Protein AF-A0A937CCB9-F1 (afdb_monomer_lite)

Sequence (186 aa):
MKKAENDDLINFETLNPKMLPLNELNISADPIYTPYRGYRLLEYLSKNEDLKEELVKYFESTYSVTYDYFVYETLGMYLANKSENSLFDFYYIVKNRSTGLFEKLSQVYKSTDIPKLLSIKKYPFYKSKDNTYILTDNTLLLEKTYTQFINDFWFDWIKKLTSPDGKYKIDIKKYKSIIGYFLNHM

Secondary structure (DSSP, 8-state):
-----------HHHHHHHHHHHHHT-----TTHHHHHHHHHHHHHHH-TTTHHHHHHHHHHHHSS-HHHHHHHHHHHHH----SSGGGTTEEE--STTHHHHHHTT-----S-HHHHTT----SEEEEETTEEEE--HHHHHHTTTHHHHHHIIIIIGGG-B-TTSSBSS-HHHHHHHHHHHHH--

Structure (mmCIF, N/CA/C/O backbone):
data_AF-A0A937CCB9-F1
#
_entry.id   AF-A0A937CCB9-F1
#
loop_
_atom_site.group_PDB
_atom_site.id
_atom_site.type_symbol
_atom_site.label_atom_id
_atom_site.label_alt_id
_atom_site.label_comp_id
_atom_site.label_asym_id
_atom_site.label_entity_id
_atom_site.label_seq_id
_atom_site.pdbx_PDB_ins_code
_atom_site.Cartn_x
_atom_site.Cartn_y
_atom_site.Cartn_z
_atom_site.occupancy
_atom_site.B_iso_or_equiv
_atom_site.auth_seq_id
_atom_site.auth_comp_id
_atom_site.auth_asym_id
_atom_site.auth_atom_id
_atom_site.pdbx_PDB_model_num
ATOM 1 N N . MET A 1 1 ? 32.855 41.990 11.559 1.00 36.91 1 MET A N 1
ATOM 2 C CA . MET A 1 1 ? 32.932 41.054 10.416 1.00 36.91 1 MET A CA 1
ATOM 3 C C . MET A 1 1 ? 32.449 39.694 10.899 1.00 36.91 1 MET A C 1
ATOM 5 O O . MET A 1 1 ? 33.090 39.118 11.766 1.00 36.91 1 MET A O 1
ATOM 9 N N . LYS A 1 2 ? 31.264 39.253 10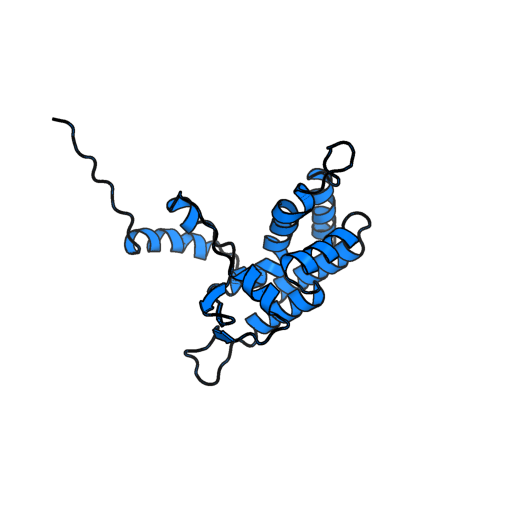.457 1.00 33.66 2 LYS A N 1
ATOM 10 C CA . LYS A 1 2 ? 30.688 37.945 10.813 1.00 33.66 2 LYS A CA 1
ATOM 11 C C . LYS A 1 2 ? 31.256 36.877 9.871 1.00 33.66 2 LYS A C 1
ATOM 13 O O . LYS A 1 2 ? 31.306 37.112 8.667 1.00 33.66 2 LYS A O 1
ATOM 18 N N . LYS A 1 3 ? 31.695 35.750 10.441 1.00 34.81 3 LYS A N 1
ATOM 19 C CA . LYS A 1 3 ? 32.070 34.520 9.728 1.00 34.81 3 LYS A CA 1
ATOM 20 C C . LYS A 1 3 ? 30.895 34.068 8.858 1.00 34.81 3 LYS A C 1
ATOM 22 O O . LYS A 1 3 ? 29.793 33.920 9.377 1.00 34.81 3 LYS A O 1
ATOM 27 N N . ALA A 1 4 ? 31.146 33.859 7.570 1.00 35.47 4 ALA A N 1
ATOM 28 C CA . ALA A 1 4 ? 30.281 33.053 6.725 1.00 35.47 4 ALA A CA 1
ATOM 29 C C . ALA A 1 4 ? 30.542 31.585 7.086 1.00 35.47 4 ALA A C 1
ATOM 31 O O . ALA A 1 4 ? 31.670 31.109 6.953 1.00 35.47 4 ALA A O 1
ATOM 32 N N . GLU A 1 5 ? 29.535 30.906 7.629 1.00 41.38 5 GLU A N 1
ATOM 33 C CA . GLU A 1 5 ? 29.521 29.448 7.691 1.00 41.38 5 GLU A CA 1
ATOM 34 C C . GLU A 1 5 ? 29.318 28.944 6.259 1.00 41.38 5 GLU A C 1
ATOM 36 O O . GLU A 1 5 ? 28.388 29.367 5.573 1.00 41.38 5 GLU A O 1
ATOM 41 N N . ASN A 1 6 ? 30.253 28.116 5.787 1.00 40.56 6 ASN A N 1
ATOM 42 C CA . ASN A 1 6 ? 30.086 27.341 4.565 1.00 40.56 6 ASN A CA 1
ATOM 43 C C . ASN A 1 6 ? 28.877 26.425 4.778 1.00 40.56 6 ASN A C 1
ATOM 45 O O . ASN A 1 6 ? 28.982 25.430 5.492 1.00 40.56 6 ASN A O 1
ATOM 49 N N . ASP A 1 7 ? 27.746 26.773 4.170 1.00 42.91 7 ASP A N 1
ATOM 50 C CA . ASP A 1 7 ? 26.695 25.811 3.866 1.00 42.91 7 ASP A CA 1
ATOM 51 C C . ASP A 1 7 ? 27.320 24.769 2.934 1.00 42.91 7 ASP A C 1
ATOM 53 O O . ASP A 1 7 ? 27.510 25.013 1.738 1.00 42.91 7 ASP A O 1
ATOM 57 N N . ASP A 1 8 ? 27.707 23.624 3.497 1.00 47.69 8 ASP A N 1
ATOM 58 C CA . ASP A 1 8 ? 28.082 22.448 2.725 1.00 47.69 8 ASP A CA 1
ATOM 59 C C . ASP A 1 8 ? 26.890 22.086 1.830 1.00 47.69 8 ASP A C 1
ATOM 61 O O . ASP A 1 8 ? 25.894 21.503 2.268 1.00 47.69 8 ASP A O 1
ATOM 65 N N . LEU A 1 9 ? 26.976 22.485 0.560 1.00 48.81 9 LEU A N 1
ATOM 66 C CA . LEU A 1 9 ? 26.036 22.125 -0.492 1.00 48.81 9 LEU A CA 1
ATOM 67 C C . LEU A 1 9 ? 25.976 20.599 -0.573 1.00 48.81 9 LEU A C 1
ATOM 69 O O . LEU A 1 9 ? 26.858 19.959 -1.146 1.00 48.81 9 LEU A O 1
ATOM 73 N N . ILE A 1 10 ? 24.926 20.027 0.017 1.00 47.12 10 ILE A N 1
ATOM 74 C CA . ILE A 1 10 ? 24.622 18.598 -0.024 1.00 47.12 10 ILE A CA 1
ATOM 75 C C . ILE A 1 10 ? 24.465 18.197 -1.496 1.00 47.12 10 ILE A C 1
ATOM 77 O O . ILE A 1 10 ? 23.432 18.432 -2.123 1.00 47.12 10 ILE A O 1
ATOM 81 N N . ASN A 1 11 ? 25.520 17.622 -2.061 1.00 51.00 11 ASN A N 1
ATOM 82 C CA . ASN A 1 11 ? 25.572 17.115 -3.425 1.00 51.00 11 ASN A CA 1
ATOM 83 C C . ASN A 1 11 ? 25.265 15.604 -3.451 1.00 51.00 11 ASN A C 1
ATOM 85 O O . ASN A 1 11 ? 25.315 14.918 -2.431 1.00 51.00 11 ASN A O 1
ATOM 89 N N . PHE A 1 12 ? 24.936 15.058 -4.624 1.00 48.44 12 PHE A N 1
ATOM 90 C CA . PHE A 1 12 ? 24.609 13.630 -4.772 1.00 48.44 12 PHE A CA 1
ATOM 91 C C . PHE A 1 12 ? 25.709 12.698 -4.229 1.00 48.44 12 PHE A C 1
ATOM 93 O O . PHE A 1 12 ? 25.408 11.641 -3.672 1.00 48.44 12 PHE A O 1
ATOM 100 N N . GLU A 1 13 ? 26.975 13.110 -4.325 1.00 47.19 13 GLU A N 1
ATOM 101 C CA . GLU A 1 13 ? 28.114 12.333 -3.833 1.00 47.19 13 GLU A CA 1
ATOM 102 C C . GLU A 1 13 ? 28.213 12.287 -2.301 1.00 47.19 13 GLU A C 1
ATOM 104 O O . GLU A 1 13 ? 28.614 11.263 -1.754 1.00 47.19 13 GLU A O 1
ATOM 109 N N . THR A 1 14 ? 27.773 13.326 -1.583 1.00 53.25 14 THR A N 1
ATOM 110 C CA . THR A 1 14 ? 27.723 13.325 -0.103 1.00 53.25 14 THR A CA 1
ATOM 111 C C . THR A 1 14 ? 26.519 12.564 0.461 1.00 53.25 14 THR A C 1
ATOM 113 O O . THR A 1 14 ? 26.506 12.204 1.641 1.00 53.25 14 THR A O 1
ATOM 116 N N . LEU A 1 15 ? 25.517 12.270 -0.375 1.00 47.06 15 LEU A N 1
ATOM 117 C CA . LEU A 1 15 ? 24.314 11.518 -0.005 1.00 47.06 15 LEU A CA 1
ATOM 118 C C . LEU A 1 15 ? 24.453 10.008 -0.195 1.00 47.06 15 LEU A C 1
ATOM 120 O O . LEU A 1 15 ? 23.921 9.242 0.610 1.00 47.06 15 LEU A O 1
ATOM 124 N N . ASN A 1 16 ? 25.202 9.579 -1.211 1.00 54.00 16 ASN A N 1
ATOM 125 C CA . ASN A 1 16 ? 25.382 8.168 -1.555 1.00 54.00 16 ASN A CA 1
ATOM 126 C C . ASN A 1 16 ? 25.867 7.295 -0.366 1.00 54.00 16 ASN A C 1
ATOM 128 O O . ASN A 1 16 ? 25.266 6.250 -0.108 1.00 54.00 16 ASN A O 1
ATOM 132 N N . PRO A 1 17 ? 26.844 7.732 0.461 1.00 49.59 17 PRO A N 1
ATOM 133 C CA . PRO A 1 17 ? 27.324 6.941 1.596 1.00 49.59 17 PRO A CA 1
ATOM 134 C C . PRO A 1 17 ? 26.292 6.780 2.718 1.00 49.59 17 PRO A C 1
ATOM 136 O O . PRO A 1 17 ? 26.340 5.807 3.461 1.00 49.59 17 PRO A O 1
ATOM 139 N N . LYS A 1 18 ? 25.343 7.720 2.847 1.00 48.38 18 LYS A N 1
ATOM 140 C CA . LYS A 1 18 ? 24.263 7.661 3.848 1.00 48.38 18 LYS A CA 1
ATOM 141 C C . LYS A 1 18 ? 23.103 6.765 3.406 1.00 48.38 18 LYS A C 1
ATOM 143 O O . LYS A 1 18 ? 22.340 6.311 4.253 1.00 48.38 18 LYS A O 1
ATOM 148 N N . MET A 1 19 ? 22.977 6.495 2.104 1.00 45.69 19 MET A N 1
ATOM 149 C CA . MET A 1 19 ? 21.980 5.568 1.558 1.00 45.69 19 MET A CA 1
ATOM 150 C C . MET A 1 19 ? 22.411 4.099 1.660 1.00 45.69 19 MET A C 1
ATOM 152 O O . MET A 1 19 ? 21.550 3.230 1.765 1.00 45.69 19 MET A O 1
ATOM 156 N N . LEU A 1 20 ? 23.720 3.819 1.683 1.00 45.94 20 LEU A N 1
ATOM 157 C CA . LEU A 1 20 ? 24.270 2.465 1.845 1.00 45.94 20 LEU A CA 1
ATOM 158 C C . LEU A 1 20 ? 23.732 1.734 3.094 1.00 45.94 20 LEU A C 1
ATOM 160 O O . LEU A 1 20 ? 23.123 0.680 2.924 1.00 45.94 20 LEU A O 1
ATOM 164 N N . PRO A 1 21 ? 23.824 2.286 4.321 1.00 41.62 21 PRO A N 1
ATOM 165 C CA . PRO A 1 21 ? 23.311 1.600 5.509 1.00 41.62 21 PRO A CA 1
ATOM 166 C C . PRO A 1 21 ? 21.776 1.489 5.542 1.00 41.62 21 PRO A C 1
ATOM 168 O O . PRO A 1 21 ? 21.240 0.565 6.148 1.00 41.62 21 PRO A O 1
ATOM 171 N N . LEU A 1 22 ? 21.047 2.395 4.873 1.00 44.97 22 LEU A N 1
ATOM 172 C CA . LEU A 1 22 ? 19.584 2.309 4.742 1.00 44.97 22 LEU A CA 1
ATOM 173 C C . LEU A 1 22 ? 19.157 1.171 3.803 1.00 44.97 22 LEU A C 1
ATOM 175 O O . LEU A 1 22 ? 18.132 0.539 4.042 1.00 44.97 22 LEU A O 1
ATOM 179 N N . ASN A 1 23 ? 19.960 0.884 2.775 1.00 44.62 23 ASN A N 1
ATOM 180 C CA . ASN A 1 23 ? 19.765 -0.271 1.902 1.00 44.62 23 ASN A CA 1
ATOM 181 C C . ASN A 1 23 ? 20.223 -1.588 2.558 1.00 44.62 23 ASN A C 1
ATOM 183 O O . ASN A 1 23 ? 19.638 -2.626 2.269 1.00 44.62 23 ASN A O 1
ATOM 187 N N . GLU A 1 24 ? 21.217 -1.565 3.455 1.00 39.16 24 GLU A N 1
ATOM 188 C CA . GLU A 1 24 ? 21.687 -2.754 4.194 1.00 39.16 24 GLU A CA 1
ATOM 189 C C . GLU A 1 24 ? 20.731 -3.205 5.313 1.00 39.16 24 GLU A C 1
ATOM 191 O O . GLU A 1 24 ? 20.641 -4.395 5.602 1.00 39.16 24 GLU A O 1
ATOM 196 N N . LEU A 1 25 ? 19.973 -2.282 5.919 1.00 43.00 25 LEU A N 1
ATOM 197 C CA . LEU A 1 25 ? 18.906 -2.598 6.886 1.00 43.00 25 LEU A CA 1
ATOM 198 C C . LEU A 1 25 ? 17.612 -3.099 6.232 1.00 43.00 25 LEU A C 1
ATOM 200 O O . LEU A 1 25 ? 16.652 -3.436 6.932 1.00 43.00 25 LEU A O 1
ATOM 204 N N . ASN A 1 26 ? 17.573 -3.143 4.901 1.00 49.69 26 ASN A N 1
ATOM 205 C CA . ASN A 1 26 ? 16.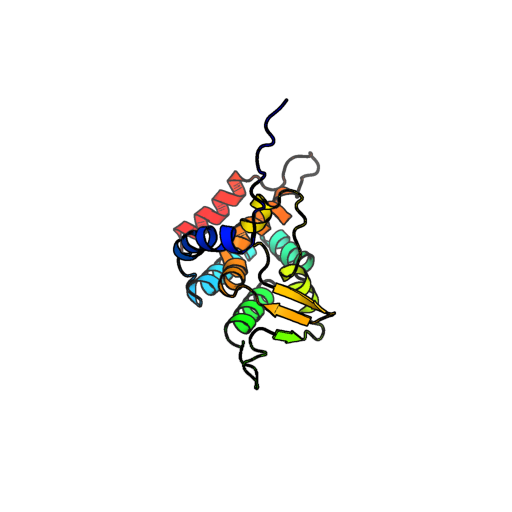428 -3.622 4.156 1.00 49.69 26 ASN A CA 1
ATOM 206 C C . ASN A 1 26 ? 16.400 -5.153 4.266 1.00 49.69 26 ASN A C 1
ATOM 208 O O . ASN A 1 26 ? 17.018 -5.856 3.467 1.00 49.69 26 ASN A O 1
ATOM 212 N N . ILE A 1 27 ? 15.735 -5.671 5.310 1.00 53.97 27 ILE A N 1
ATOM 213 C CA . ILE A 1 27 ? 15.405 -7.097 5.426 1.00 53.97 27 ILE A CA 1
ATOM 214 C C . ILE A 1 27 ? 14.743 -7.453 4.104 1.00 53.97 27 ILE A C 1
ATOM 216 O O . ILE A 1 27 ? 13.656 -6.952 3.821 1.00 53.97 27 ILE A O 1
ATOM 220 N N . SER A 1 28 ? 15.428 -8.237 3.272 1.00 55.53 28 SER A N 1
ATOM 221 C CA . SER A 1 28 ? 14.980 -8.526 1.916 1.00 55.53 28 SER A CA 1
ATOM 222 C C . SER A 1 28 ? 13.538 -9.007 1.980 1.00 55.53 28 SER A C 1
ATOM 224 O O . SER A 1 28 ? 13.277 -10.076 2.539 1.00 55.53 28 SER A O 1
ATOM 226 N N . ALA A 1 29 ? 12.609 -8.198 1.467 1.00 63.56 29 ALA A N 1
ATOM 227 C CA . ALA A 1 29 ? 11.223 -8.602 1.349 1.00 63.56 29 ALA A CA 1
ATOM 228 C C . ALA A 1 29 ? 11.220 -9.880 0.517 1.00 63.56 29 ALA A C 1
ATOM 230 O O . ALA A 1 29 ? 11.630 -9.863 -0.645 1.00 63.56 29 ALA A O 1
ATOM 231 N N . ASP A 1 30 ? 10.824 -10.995 1.129 1.00 79.44 30 ASP A N 1
ATOM 232 C CA . ASP A 1 30 ? 10.731 -12.250 0.402 1.00 79.44 30 ASP A CA 1
ATOM 233 C C . ASP A 1 30 ? 9.716 -12.032 -0.731 1.00 79.44 30 ASP A C 1
ATOM 235 O O . ASP A 1 30 ? 8.560 -11.671 -0.448 1.00 79.44 30 ASP A O 1
ATOM 239 N N . PRO A 1 31 ? 10.142 -12.180 -1.997 1.00 80.12 31 PRO A N 1
ATOM 240 C CA . PRO A 1 31 ? 9.357 -11.747 -3.142 1.00 80.12 31 PRO A CA 1
ATOM 241 C C . PRO A 1 31 ? 8.110 -12.589 -3.384 1.00 80.12 31 PRO A C 1
ATOM 243 O O . PRO A 1 31 ? 7.228 -12.175 -4.133 1.00 80.12 31 PRO A O 1
ATOM 246 N N . ILE A 1 32 ? 8.011 -13.747 -2.733 1.00 83.62 32 ILE A N 1
ATOM 247 C CA . ILE A 1 32 ? 6.855 -14.635 -2.806 1.00 83.62 32 ILE A CA 1
ATOM 248 C C . ILE A 1 32 ? 6.032 -14.501 -1.526 1.00 83.62 32 ILE A C 1
ATOM 250 O O . ILE A 1 32 ? 4.817 -14.298 -1.575 1.00 83.62 32 ILE A O 1
ATOM 254 N N . TYR A 1 33 ? 6.687 -14.577 -0.369 1.00 87.06 33 TYR A N 1
ATOM 255 C CA . TYR A 1 33 ? 6.012 -14.578 0.920 1.00 87.06 33 TYR A CA 1
ATOM 256 C C . TYR A 1 33 ? 5.402 -13.216 1.264 1.00 87.06 33 TYR A C 1
ATOM 258 O O . TYR A 1 33 ? 4.305 -13.176 1.816 1.00 87.06 33 TYR A O 1
ATOM 266 N N . THR A 1 34 ? 6.038 -12.095 0.905 1.00 89.31 34 THR A N 1
ATOM 267 C CA . THR A 1 34 ? 5.500 -10.753 1.209 1.00 89.31 34 THR A CA 1
ATOM 268 C C . THR A 1 34 ? 4.180 -10.486 0.472 1.00 89.31 34 THR A C 1
ATOM 270 O O . THR A 1 34 ? 3.198 -10.129 1.134 1.00 89.31 34 THR A O 1
ATOM 273 N N . PRO A 1 35 ? 4.074 -10.727 -0.851 1.00 90.81 35 PRO A N 1
ATOM 274 C CA . PRO A 1 35 ? 2.800 -10.612 -1.560 1.00 90.81 35 PRO A CA 1
ATOM 275 C C . PRO A 1 35 ? 1.768 -11.641 -1.129 1.00 90.81 35 PRO A C 1
ATOM 277 O O . PRO A 1 35 ? 0.603 -11.283 -0.970 1.00 90.81 35 PRO A O 1
ATOM 280 N N . TYR A 1 36 ? 2.176 -12.888 -0.873 1.00 92.38 36 TYR A N 1
ATOM 281 C CA . TYR A 1 36 ? 1.272 -13.911 -0.349 1.00 92.38 36 TYR A CA 1
ATOM 282 C C . TYR A 1 36 ? 0.670 -13.489 0.997 1.00 92.38 36 TYR A C 1
ATOM 284 O O . TYR A 1 36 ? -0.549 -13.478 1.162 1.00 92.38 36 TYR A O 1
ATOM 292 N N . ARG A 1 37 ? 1.505 -13.062 1.948 1.00 92.12 37 ARG A N 1
ATOM 293 C CA . ARG A 1 37 ? 1.062 -12.574 3.258 1.00 92.12 37 ARG A CA 1
ATOM 294 C C . ARG A 1 37 ? 0.165 -11.344 3.125 1.00 92.12 37 ARG A C 1
ATOM 296 O O . ARG A 1 37 ? -0.852 -11.258 3.811 1.00 92.12 37 ARG A O 1
ATOM 303 N N . GLY A 1 38 ? 0.508 -10.438 2.209 1.00 94.50 38 GLY A N 1
ATOM 304 C CA . GLY A 1 38 ? -0.323 -9.305 1.807 1.00 94.50 38 GLY A CA 1
ATOM 305 C C . GLY A 1 38 ? -1.708 -9.726 1.333 1.00 94.50 38 GLY A C 1
ATOM 306 O O . GLY A 1 38 ? -2.714 -9.256 1.854 1.00 94.50 38 GLY A O 1
ATOM 307 N N . TYR A 1 39 ? -1.773 -10.688 0.418 1.00 96.50 39 TYR A N 1
ATOM 308 C CA . TYR A 1 39 ? -3.027 -11.239 -0.079 1.00 96.50 39 TYR A CA 1
ATOM 309 C C . TYR A 1 39 ? -3.883 -11.843 1.040 1.00 96.50 39 TYR A C 1
ATOM 311 O O . TYR A 1 39 ? -5.066 -11.531 1.159 1.00 96.50 39 TYR A O 1
ATOM 319 N N . ARG A 1 40 ? -3.277 -12.656 1.914 1.00 96.56 40 ARG A N 1
ATOM 320 C CA . ARG A 1 40 ? -3.967 -13.243 3.074 1.00 96.56 40 ARG A CA 1
ATOM 321 C C . ARG A 1 40 ? -4.491 -12.172 4.033 1.00 96.56 40 ARG A C 1
ATOM 323 O O . ARG A 1 40 ? -5.574 -12.343 4.586 1.00 96.56 40 ARG A O 1
ATOM 330 N N . LEU A 1 41 ? -3.757 -11.070 4.217 1.00 96.75 41 LEU A N 1
ATOM 331 C CA . LEU A 1 41 ? -4.222 -9.932 5.014 1.00 96.75 41 LEU A CA 1
ATOM 332 C C . LEU A 1 41 ? -5.460 -9.306 4.380 1.00 96.75 41 LEU A C 1
ATOM 334 O O . LEU A 1 41 ? -6.454 -9.095 5.066 1.00 96.75 41 LEU A O 1
ATOM 338 N N . LEU A 1 42 ? -5.413 -9.033 3.080 1.00 97.56 42 LEU A N 1
ATOM 339 C CA . LEU A 1 42 ? -6.530 -8.448 2.342 1.00 97.56 42 LEU A CA 1
ATOM 340 C C . LEU A 1 42 ? -7.770 -9.350 2.397 1.00 97.56 42 LEU A C 1
ATOM 342 O O . LEU A 1 42 ? -8.868 -8.856 2.640 1.00 97.56 42 LEU A O 1
ATOM 346 N N . GLU A 1 43 ? -7.594 -10.668 2.281 1.00 97.19 43 GLU A N 1
ATOM 347 C CA . GLU A 1 43 ? -8.674 -11.650 2.430 1.00 97.19 43 GLU A CA 1
ATOM 348 C C . GLU A 1 43 ? -9.256 -11.681 3.855 1.00 97.19 43 GLU A C 1
ATOM 350 O O . GLU A 1 43 ? -10.460 -11.846 4.052 1.00 97.19 43 GLU A O 1
ATOM 355 N N . TYR A 1 44 ? -8.416 -11.525 4.878 1.00 97.38 44 TYR A N 1
ATOM 356 C CA . TYR A 1 44 ? -8.877 -11.412 6.261 1.00 97.38 44 TYR A CA 1
ATOM 357 C C . TYR A 1 44 ? -9.675 -10.117 6.478 1.00 97.38 44 TYR A C 1
ATOM 359 O O . TYR A 1 44 ? -10.760 -10.138 7.062 1.00 97.38 44 TYR A O 1
ATOM 367 N N . LEU A 1 45 ? -9.174 -8.992 5.963 1.00 97.19 45 LEU A N 1
ATOM 368 C CA . LEU A 1 45 ? -9.827 -7.689 6.072 1.00 97.19 45 LEU A CA 1
ATOM 369 C C . LEU A 1 45 ? -11.141 -7.623 5.285 1.00 97.19 45 LEU A C 1
ATOM 371 O O . LEU A 1 45 ? -12.084 -6.986 5.750 1.00 97.19 45 LEU A O 1
ATOM 375 N N . SER A 1 46 ? -11.248 -8.313 4.146 1.00 96.75 46 SER A N 1
ATOM 376 C CA . SER A 1 46 ? -12.486 -8.375 3.357 1.00 96.75 46 SER A CA 1
ATOM 377 C C . SER A 1 46 ? -13.613 -9.142 4.061 1.00 96.75 46 SER A C 1
ATOM 379 O O . SER A 1 46 ? -14.786 -8.946 3.745 1.00 96.75 46 SER A O 1
ATOM 381 N N . LYS A 1 47 ? -13.277 -9.965 5.061 1.00 96.56 47 LYS A N 1
ATOM 382 C CA . LYS A 1 47 ? -14.231 -10.680 5.924 1.00 96.56 47 LYS A CA 1
ATOM 383 C C . LYS A 1 47 ? -14.519 -9.943 7.236 1.00 96.56 47 LYS A C 1
ATOM 385 O O . LYS A 1 47 ? -15.436 -10.326 7.956 1.00 96.56 47 LYS A O 1
ATOM 390 N N . ASN A 1 48 ? -13.763 -8.893 7.561 1.00 96.00 48 ASN A N 1
ATOM 391 C CA . ASN A 1 48 ? -13.952 -8.120 8.784 1.00 96.00 48 ASN A CA 1
ATOM 392 C C . ASN A 1 48 ? -15.126 -7.137 8.641 1.00 96.00 48 ASN A C 1
ATOM 394 O O . ASN A 1 48 ? -15.168 -6.341 7.707 1.00 96.00 48 ASN A O 1
ATOM 398 N N . GLU A 1 49 ? -16.062 -7.154 9.590 1.00 93.62 49 GLU A N 1
ATOM 399 C CA . GLU A 1 49 ? -17.291 -6.350 9.519 1.00 93.62 49 GLU A CA 1
ATOM 400 C C . GLU A 1 49 ? -17.037 -4.841 9.445 1.00 93.62 49 GLU A C 1
ATOM 402 O O . GLU A 1 49 ? -17.746 -4.141 8.724 1.00 93.62 49 GLU A O 1
ATOM 407 N N . ASP A 1 50 ? -16.007 -4.349 10.136 1.00 92.69 50 ASP A N 1
ATOM 408 C CA . ASP A 1 50 ? -15.698 -2.920 10.203 1.00 92.69 50 ASP A CA 1
ATOM 409 C C . ASP A 1 50 ? -14.928 -2.414 8.978 1.00 92.69 50 ASP A C 1
ATOM 411 O O . ASP A 1 50 ? -15.041 -1.242 8.615 1.00 92.69 50 ASP A O 1
ATOM 415 N N . LEU A 1 51 ? -14.107 -3.275 8.366 1.00 95.44 51 LEU A N 1
ATOM 416 C CA . LEU A 1 51 ? -13.137 -2.876 7.343 1.00 95.44 51 LEU A CA 1
ATOM 417 C C . LEU A 1 51 ? -13.486 -3.339 5.930 1.00 95.44 51 LEU A C 1
ATOM 419 O O . LEU A 1 51 ? -12.967 -2.745 4.989 1.00 95.44 51 LEU A O 1
ATOM 423 N N . LYS A 1 52 ? -14.367 -4.331 5.748 1.00 96.00 52 LYS A N 1
ATOM 424 C CA . LYS A 1 52 ? -14.664 -4.912 4.425 1.00 96.00 52 LYS A CA 1
ATOM 425 C C . LYS A 1 52 ? -15.073 -3.873 3.378 1.00 96.00 52 LYS A C 1
ATOM 427 O O . LYS A 1 52 ? -14.540 -3.865 2.273 1.00 96.00 52 LYS A O 1
ATOM 432 N N . GLU A 1 53 ? -15.988 -2.968 3.725 1.00 95.88 53 GLU A N 1
ATOM 433 C CA . GLU A 1 53 ? -16.496 -1.958 2.789 1.00 95.88 53 GLU A CA 1
ATOM 434 C C . GLU A 1 53 ? -15.447 -0.888 2.509 1.00 95.88 53 GLU A C 1
ATOM 436 O O . GLU A 1 53 ? -15.311 -0.418 1.381 1.00 95.88 53 GLU A O 1
ATOM 441 N N . GLU A 1 54 ? -14.695 -0.507 3.540 1.00 96.25 54 GLU A N 1
ATOM 442 C CA . GLU A 1 54 ? -13.646 0.501 3.422 1.00 96.25 54 GLU A CA 1
ATOM 443 C C . GLU A 1 54 ? -12.464 -0.017 2.608 1.00 96.25 54 GLU A C 1
ATOM 445 O O . GLU A 1 54 ? -11.861 0.747 1.864 1.00 96.25 54 GLU A O 1
ATOM 450 N N . LEU A 1 55 ? -12.172 -1.317 2.686 1.00 97.31 55 LEU A N 1
ATOM 451 C CA . LEU A 1 55 ? -11.149 -1.966 1.878 1.00 97.31 55 LEU A CA 1
ATOM 452 C C . LEU A 1 55 ? -11.489 -1.884 0.388 1.00 97.31 55 LEU A C 1
ATOM 454 O O . LEU A 1 55 ? -10.658 -1.449 -0.407 1.00 97.31 55 LEU A O 1
ATOM 458 N N . VAL A 1 56 ? -12.716 -2.260 0.013 1.00 96.88 56 VAL A N 1
ATOM 459 C CA . VAL A 1 56 ? -13.183 -2.190 -1.381 1.00 96.88 56 VAL A CA 1
ATOM 460 C C . VAL A 1 56 ? -13.102 -0.752 -1.890 1.00 96.88 56 VAL A C 1
ATOM 462 O O . VAL A 1 56 ? -12.424 -0.488 -2.883 1.00 96.88 56 VAL A O 1
ATOM 465 N N . LYS A 1 57 ? -13.693 0.195 -1.147 1.00 97.06 57 LYS A N 1
ATOM 466 C CA . LYS A 1 57 ? -13.681 1.617 -1.516 1.00 97.06 57 LYS A CA 1
ATOM 467 C C . LYS A 1 57 ? -12.267 2.176 -1.624 1.00 97.06 57 LYS A C 1
ATOM 469 O O . LYS A 1 57 ? -12.005 2.974 -2.522 1.00 97.06 57 LYS A O 1
ATOM 474 N N . TYR A 1 58 ? -11.361 1.771 -0.735 1.00 97.19 58 TYR A N 1
ATOM 475 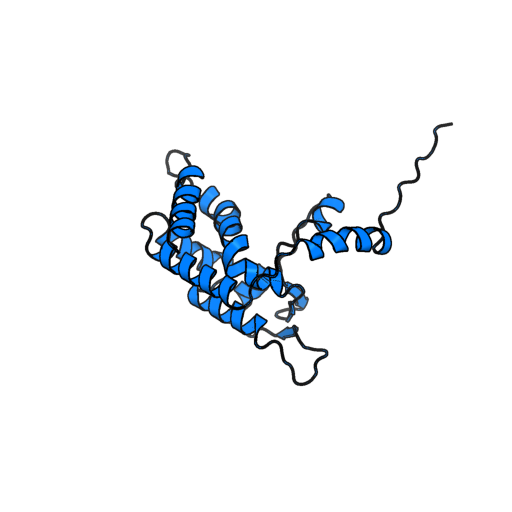C CA . TYR A 1 58 ? -9.971 2.203 -0.766 1.00 97.19 58 TYR A CA 1
ATOM 476 C C . TYR A 1 58 ? -9.289 1.787 -2.065 1.00 97.19 58 TYR A C 1
ATOM 478 O O . TYR A 1 58 ? -8.698 2.642 -2.721 1.00 97.19 58 TYR A O 1
ATOM 486 N N . PHE A 1 59 ? -9.387 0.518 -2.466 1.00 97.00 59 PHE A N 1
ATOM 487 C CA . PHE A 1 59 ? -8.732 0.039 -3.685 1.00 97.00 59 PHE A CA 1
ATOM 488 C C . PHE A 1 59 ? -9.345 0.644 -4.953 1.00 97.00 59 PHE A C 1
ATOM 490 O O . PHE A 1 59 ? -8.608 1.119 -5.822 1.00 97.00 59 PHE A O 1
ATOM 497 N N . GLU A 1 60 ? -10.673 0.746 -5.015 1.00 95.75 60 GLU A N 1
ATOM 498 C CA . GLU A 1 60 ? -11.373 1.374 -6.139 1.00 95.75 60 GLU A CA 1
ATOM 499 C C . GLU A 1 60 ? -11.043 2.869 -6.259 1.00 95.75 60 GLU A C 1
ATOM 501 O O . GLU A 1 60 ? -10.728 3.354 -7.345 1.00 95.75 60 GLU A O 1
ATOM 506 N N . SER A 1 61 ? -11.041 3.604 -5.145 1.00 95.38 61 SER A N 1
ATOM 507 C CA . SER A 1 61 ? -10.803 5.055 -5.157 1.00 95.38 61 SER A CA 1
ATOM 508 C C . SER A 1 61 ? -9.325 5.412 -5.311 1.00 95.38 61 SER A C 1
ATOM 510 O O . SER A 1 61 ? -8.991 6.429 -5.914 1.00 95.38 61 SER A O 1
ATOM 512 N N . THR A 1 62 ? -8.428 4.606 -4.739 1.00 94.19 62 THR A N 1
ATOM 513 C CA . THR A 1 62 ? -6.992 4.918 -4.670 1.00 94.19 62 THR A CA 1
ATOM 514 C C . THR A 1 62 ? -6.235 4.395 -5.880 1.00 94.19 62 THR A C 1
ATOM 516 O O . THR A 1 62 ? -5.348 5.087 -6.375 1.00 94.19 62 THR A O 1
ATOM 519 N N . TYR A 1 63 ? -6.573 3.193 -6.349 1.00 94.12 63 TYR A N 1
ATOM 520 C CA . TYR A 1 63 ? -5.846 2.495 -7.411 1.00 94.12 63 TYR A CA 1
ATOM 521 C C . TYR A 1 63 ? -6.708 2.188 -8.642 1.00 94.12 63 TYR A C 1
ATOM 523 O O . TYR A 1 63 ? -6.176 1.701 -9.637 1.00 94.12 63 TYR A O 1
ATOM 531 N N . SER A 1 64 ? -8.018 2.461 -8.599 1.00 95.06 64 SER A N 1
ATOM 532 C CA . SER A 1 64 ? -8.963 2.154 -9.688 1.00 95.06 64 SER A CA 1
ATOM 533 C C . SER A 1 64 ? -9.021 0.668 -10.057 1.00 95.06 64 SER A C 1
ATOM 535 O O . SER A 1 64 ? -9.307 0.316 -11.200 1.00 95.06 64 SER A O 1
ATOM 537 N N . VAL A 1 65 ? -8.743 -0.212 -9.092 1.00 95.06 65 VAL A N 1
ATOM 538 C CA . VAL A 1 65 ? -8.729 -1.672 -9.261 1.00 95.06 65 VAL A CA 1
ATOM 539 C C . VAL A 1 65 ? -9.256 -2.358 -8.000 1.00 95.06 65 VAL A C 1
ATOM 541 O O . VAL A 1 65 ? -9.344 -1.741 -6.947 1.00 95.06 65 VAL A O 1
ATOM 544 N N . THR A 1 66 ? -9.576 -3.648 -8.084 1.00 96.38 66 THR A N 1
ATOM 545 C CA . THR A 1 66 ? -9.848 -4.504 -6.912 1.00 96.38 66 THR A CA 1
ATOM 546 C C . THR A 1 66 ? -8.549 -4.910 -6.214 1.00 96.38 66 THR A C 1
ATOM 548 O O . THR A 1 66 ? -7.512 -4.989 -6.877 1.00 96.38 66 THR A O 1
ATOM 551 N N . TYR A 1 67 ? -8.599 -5.291 -4.934 1.00 96.00 67 TYR A N 1
ATOM 552 C CA . TYR A 1 67 ? -7.401 -5.747 -4.215 1.00 96.00 67 TYR A CA 1
ATOM 553 C C . TYR A 1 67 ? -6.775 -7.021 -4.825 1.00 96.00 67 TYR A C 1
ATOM 555 O O . TYR A 1 67 ? -5.551 -7.128 -4.859 1.00 96.00 67 TYR A O 1
ATOM 563 N N . ASP A 1 68 ? -7.574 -7.955 -5.366 1.00 95.31 68 ASP A N 1
ATOM 564 C CA . ASP A 1 68 ? -7.052 -9.165 -6.027 1.00 95.31 68 ASP A CA 1
ATOM 565 C C . ASP A 1 68 ? -6.218 -8.792 -7.260 1.00 95.31 68 ASP A C 1
ATOM 567 O O . ASP A 1 68 ? -5.070 -9.211 -7.407 1.00 95.31 68 ASP A O 1
ATOM 571 N N . TYR A 1 69 ? -6.780 -7.933 -8.120 1.00 95.06 69 TYR A N 1
ATOM 572 C CA . TYR A 1 69 ? -6.085 -7.404 -9.295 1.00 95.06 69 TYR A CA 1
ATOM 573 C C . TYR A 1 69 ? -4.845 -6.590 -8.916 1.00 95.06 69 TYR A C 1
ATOM 575 O O . TYR A 1 69 ? -3.824 -6.698 -9.584 1.00 95.06 69 TYR A O 1
ATOM 583 N N . PHE A 1 70 ? -4.903 -5.804 -7.837 1.00 95.50 70 PHE A N 1
ATOM 584 C CA . PHE A 1 70 ? -3.749 -5.061 -7.336 1.00 95.50 70 PHE A CA 1
ATOM 585 C C . PHE A 1 70 ? -2.577 -5.991 -7.003 1.00 95.50 70 PHE A C 1
ATOM 587 O O . PHE A 1 70 ? -1.461 -5.752 -7.463 1.00 95.50 70 PHE A O 1
ATOM 594 N N . VAL A 1 71 ? -2.819 -7.064 -6.241 1.00 94.44 71 VAL A N 1
ATOM 595 C CA . VAL A 1 71 ? -1.767 -8.031 -5.885 1.00 94.44 71 VAL A CA 1
ATOM 596 C C . VAL A 1 71 ? -1.267 -8.776 -7.121 1.00 94.44 71 VAL A C 1
ATOM 598 O O . VAL A 1 71 ? -0.056 -8.891 -7.304 1.00 94.44 71 VAL A O 1
ATOM 601 N N . TYR A 1 72 ? -2.180 -9.234 -7.985 1.00 92.56 72 TYR A N 1
ATOM 602 C CA . TYR A 1 72 ? -1.840 -9.914 -9.236 1.00 92.56 72 TYR A CA 1
ATOM 603 C C . TYR A 1 72 ? -0.939 -9.053 -10.127 1.00 92.56 72 TYR A C 1
ATOM 605 O O . TYR A 1 72 ? 0.134 -9.499 -10.527 1.00 92.56 72 TYR A O 1
ATOM 613 N N . GLU A 1 73 ? -1.341 -7.810 -10.397 1.00 91.06 73 GLU A N 1
ATOM 614 C CA . GLU A 1 73 ? -0.582 -6.906 -11.258 1.00 91.06 73 GLU A CA 1
ATOM 615 C C . GLU A 1 73 ? 0.763 -6.554 -10.615 1.00 91.06 73 GLU A C 1
ATOM 617 O O . GLU A 1 73 ? 1.776 -6.520 -11.300 1.00 91.06 73 GLU A O 1
ATOM 622 N N . THR A 1 74 ? 0.811 -6.352 -9.294 1.00 90.88 74 THR A N 1
ATOM 623 C CA . THR A 1 74 ? 2.058 -6.054 -8.566 1.00 90.88 74 THR A CA 1
ATOM 624 C C . THR A 1 74 ? 3.073 -7.192 -8.669 1.00 90.88 74 THR A C 1
ATOM 626 O O . THR A 1 74 ? 4.250 -6.955 -8.949 1.00 90.88 74 THR A O 1
ATOM 629 N N . LEU A 1 75 ? 2.618 -8.435 -8.508 1.00 89.25 75 LEU A N 1
ATOM 630 C CA . LEU A 1 75 ? 3.442 -9.624 -8.720 1.00 89.25 75 LEU A CA 1
ATOM 631 C C . LEU A 1 75 ? 3.853 -9.790 -10.184 1.00 89.25 75 LEU A C 1
ATOM 633 O O . LEU A 1 75 ? 5.007 -10.109 -10.461 1.00 89.25 75 LEU A O 1
ATOM 637 N N . GLY A 1 76 ? 2.926 -9.557 -11.115 1.00 87.19 76 GLY A N 1
ATOM 638 C CA . GLY A 1 76 ? 3.191 -9.593 -12.551 1.00 87.19 76 GLY A CA 1
ATOM 639 C C . GLY A 1 76 ? 4.268 -8.589 -12.944 1.00 87.19 76 GLY A C 1
ATOM 640 O O . GLY A 1 76 ? 5.228 -8.959 -13.611 1.00 87.19 76 GLY A O 1
ATOM 641 N N . MET A 1 77 ? 4.166 -7.357 -12.443 1.00 87.06 77 MET A N 1
ATOM 642 C CA . MET A 1 77 ? 5.185 -6.327 -12.604 1.00 87.06 77 MET A CA 1
ATOM 643 C C . MET A 1 77 ? 6.525 -6.808 -12.055 1.00 87.06 77 MET A C 1
ATOM 645 O O . MET A 1 77 ? 7.511 -6.733 -12.763 1.00 87.06 77 MET A O 1
ATOM 649 N N . TYR A 1 78 ? 6.589 -7.378 -10.850 1.00 84.50 78 TYR A N 1
ATOM 650 C CA . TYR A 1 78 ? 7.853 -7.867 -10.288 1.00 84.50 78 TYR A CA 1
ATOM 651 C C . TYR A 1 78 ? 8.490 -9.014 -11.104 1.00 84.50 78 TYR A C 1
ATOM 653 O O . TYR A 1 78 ? 9.688 -8.981 -11.395 1.00 84.50 78 TYR A O 1
ATOM 661 N N . LEU A 1 79 ? 7.700 -10.021 -11.493 1.00 81.31 79 LEU A N 1
ATOM 662 C CA . LEU A 1 79 ? 8.184 -11.257 -12.125 1.00 81.31 79 LEU A CA 1
ATOM 663 C C . LEU A 1 79 ? 8.416 -11.130 -13.638 1.00 81.31 79 LEU A C 1
ATOM 665 O O . LEU A 1 79 ? 9.326 -11.763 -14.175 1.00 81.31 79 LEU A O 1
ATOM 669 N N . ALA A 1 80 ? 7.600 -10.335 -14.334 1.00 72.31 80 ALA A N 1
ATOM 670 C CA . ALA A 1 80 ? 7.570 -10.241 -15.794 1.00 72.31 80 ALA A CA 1
ATOM 671 C C . ALA A 1 80 ? 8.279 -8.987 -16.340 1.00 72.31 80 ALA A C 1
ATOM 673 O O . ALA A 1 80 ? 7.936 -8.489 -17.408 1.00 72.31 80 ALA A O 1
ATOM 674 N N . ASN A 1 81 ? 9.314 -8.504 -15.646 1.00 66.50 81 ASN A N 1
ATOM 675 C CA . ASN A 1 81 ? 10.132 -7.343 -16.033 1.00 66.50 81 ASN A CA 1
ATOM 676 C C . ASN A 1 81 ? 11.061 -7.566 -17.243 1.00 66.50 81 ASN A C 1
ATOM 678 O O . ASN A 1 81 ? 12.035 -6.836 -17.391 1.00 66.50 81 ASN A O 1
ATOM 682 N N . LYS A 1 82 ? 10.821 -8.578 -18.083 1.00 62.81 82 LYS A N 1
ATOM 683 C CA . LYS A 1 82 ? 11.724 -8.921 -19.189 1.00 62.81 82 LYS A CA 1
ATOM 684 C C . LYS A 1 82 ? 11.190 -8.374 -20.499 1.00 62.81 82 LYS A C 1
ATOM 686 O O . LYS A 1 82 ? 10.132 -8.793 -20.966 1.00 62.81 82 LYS A O 1
ATOM 691 N N . SER A 1 83 ? 11.951 -7.475 -21.098 1.00 68.44 83 SER A N 1
ATOM 692 C CA . SER A 1 83 ? 11.722 -6.986 -22.453 1.00 68.44 83 SER A CA 1
ATOM 693 C C . SER A 1 83 ? 12.691 -7.652 -23.437 1.00 68.44 83 SER A C 1
ATOM 695 O O . SER A 1 83 ? 13.707 -8.221 -23.041 1.00 68.44 83 SER A O 1
ATOM 697 N N . GLU A 1 84 ? 12.390 -7.608 -24.740 1.00 69.00 84 GLU A N 1
ATOM 698 C CA . GLU A 1 84 ? 13.291 -8.156 -25.773 1.00 69.00 84 GLU A CA 1
ATOM 699 C C . GLU A 1 84 ? 14.665 -7.465 -25.778 1.00 69.00 84 GLU A C 1
ATOM 701 O O . GLU A 1 84 ? 15.669 -8.063 -26.160 1.00 69.00 84 GLU A O 1
ATOM 706 N N . ASN A 1 85 ? 14.716 -6.213 -25.324 1.00 71.25 85 ASN A N 1
ATOM 707 C CA . ASN A 1 85 ? 15.942 -5.458 -25.132 1.00 71.25 85 ASN A CA 1
ATOM 708 C C . ASN A 1 85 ? 16.046 -5.055 -23.664 1.00 71.25 85 ASN A C 1
ATOM 710 O O . ASN A 1 85 ? 15.369 -4.122 -23.251 1.00 71.25 85 ASN A O 1
ATOM 714 N N . SER A 1 86 ? 16.960 -5.687 -22.928 1.00 70.12 86 SER A N 1
ATOM 715 C CA . SER A 1 86 ? 17.157 -5.516 -21.481 1.00 70.12 86 SER A CA 1
ATOM 716 C C . SER A 1 86 ? 17.338 -4.069 -20.999 1.00 70.12 86 SER A C 1
ATOM 718 O O . SER A 1 86 ? 17.190 -3.794 -19.814 1.00 70.12 86 SER A O 1
ATOM 720 N N . LEU A 1 87 ? 17.650 -3.118 -21.890 1.00 61.06 87 LEU A N 1
ATOM 721 C CA . LEU A 1 87 ? 17.651 -1.684 -21.570 1.00 61.06 87 LEU A CA 1
ATOM 722 C C . LEU A 1 87 ? 16.255 -1.134 -21.228 1.00 61.06 87 LEU A C 1
ATOM 724 O O . LEU A 1 87 ? 16.159 -0.072 -20.617 1.00 61.06 87 LEU A O 1
ATOM 728 N N . PHE A 1 88 ? 15.190 -1.829 -21.632 1.00 65.56 88 PHE A N 1
ATOM 729 C CA . PHE A 1 88 ? 13.795 -1.498 -21.337 1.00 65.56 88 PHE A CA 1
ATOM 730 C C . PHE A 1 88 ? 13.180 -2.405 -20.273 1.00 65.56 88 PHE A C 1
ATOM 732 O O . PHE A 1 88 ? 11.967 -2.358 -20.051 1.00 65.56 88 PHE A O 1
ATOM 739 N N . ASP A 1 89 ? 13.984 -3.215 -19.587 1.00 71.75 89 ASP A N 1
ATOM 740 C CA . ASP A 1 89 ? 13.503 -3.883 -18.387 1.00 71.75 89 ASP A CA 1
ATOM 741 C C . ASP A 1 89 ? 13.012 -2.808 -17.407 1.00 71.75 89 ASP A C 1
ATOM 743 O O . ASP A 1 89 ? 13.567 -1.708 -17.341 1.00 71.75 89 ASP A O 1
ATOM 747 N N . PHE A 1 90 ? 11.925 -3.096 -16.685 1.00 78.62 90 PHE A N 1
ATOM 748 C CA . PHE A 1 90 ? 11.282 -2.148 -15.763 1.00 78.62 90 PHE A CA 1
ATOM 749 C C . PHE A 1 90 ? 10.598 -0.933 -16.424 1.00 78.62 90 PHE A C 1
ATOM 751 O O . PHE A 1 90 ? 10.148 -0.027 -15.715 1.00 78.62 90 PHE A O 1
ATOM 758 N N . TYR A 1 91 ? 10.473 -0.908 -17.755 1.00 82.44 91 TYR A N 1
ATOM 759 C CA . TYR A 1 91 ? 9.759 0.128 -18.503 1.00 82.44 91 TYR A CA 1
ATOM 760 C C . TYR A 1 91 ? 8.358 -0.335 -18.923 1.00 82.44 91 TYR A C 1
ATOM 762 O O . TYR A 1 91 ? 8.187 -1.372 -19.561 1.00 82.44 91 TYR A O 1
ATOM 770 N N . TYR A 1 92 ? 7.344 0.471 -18.611 1.00 82.94 92 TYR A N 1
ATOM 771 C CA . TYR A 1 92 ? 5.938 0.110 -18.774 1.00 82.94 92 TYR A CA 1
ATOM 772 C C . TYR A 1 92 ? 5.181 1.133 -19.614 1.00 82.94 92 TYR A C 1
ATOM 774 O O . TYR A 1 92 ? 5.128 2.312 -19.262 1.00 82.94 92 TYR A O 1
ATOM 782 N N . ILE A 1 93 ? 4.525 0.656 -20.677 1.00 84.12 93 ILE A N 1
ATOM 783 C CA . ILE A 1 93 ? 3.550 1.421 -21.466 1.00 84.12 93 ILE A CA 1
ATOM 784 C C . ILE A 1 93 ? 2.152 0.873 -21.169 1.00 84.12 93 ILE A C 1
ATOM 786 O O . ILE A 1 93 ? 1.804 -0.235 -21.584 1.00 84.12 93 ILE A O 1
ATOM 790 N N . VAL A 1 94 ? 1.335 1.646 -20.457 1.00 83.88 94 VAL A N 1
ATOM 791 C CA . VAL A 1 94 ? 0.046 1.185 -19.919 1.00 83.88 94 VAL A CA 1
ATOM 792 C C . VAL A 1 94 ? -1.103 1.631 -20.815 1.00 83.88 94 VAL A C 1
ATOM 794 O O . VAL A 1 94 ? -1.269 2.812 -21.093 1.00 83.88 94 VAL A O 1
ATOM 797 N N . LYS A 1 95 ? -1.926 0.682 -21.277 1.00 70.69 95 LYS A N 1
ATOM 798 C CA . LYS A 1 95 ? -2.924 0.959 -22.322 1.00 70.69 95 LYS A CA 1
ATOM 799 C C . LYS A 1 95 ? -4.348 1.265 -21.853 1.00 70.69 95 LYS A C 1
ATOM 801 O O . LYS A 1 95 ? -5.092 1.696 -22.717 1.00 70.69 95 LYS A O 1
ATOM 806 N N . ASN A 1 96 ? -4.740 1.028 -20.587 1.00 72.56 96 ASN A N 1
ATOM 807 C CA . ASN A 1 96 ? -5.917 1.661 -19.932 1.00 72.56 96 ASN A CA 1
ATOM 808 C C . ASN A 1 96 ? -6.290 1.045 -18.566 1.00 72.56 96 ASN A C 1
ATOM 810 O O . ASN A 1 96 ? -6.532 1.779 -17.613 1.00 72.56 96 ASN A O 1
ATOM 814 N N . ARG A 1 97 ? -6.372 -0.292 -18.437 1.00 77.81 97 ARG A N 1
ATOM 815 C CA . ARG A 1 97 ? -6.957 -0.927 -17.229 1.00 77.81 97 ARG A CA 1
ATOM 816 C C . ARG A 1 97 ? -6.153 -0.660 -15.951 1.00 77.81 97 ARG A C 1
ATOM 818 O O . ARG A 1 97 ? -6.742 -0.483 -14.893 1.00 77.81 97 ARG A O 1
ATOM 825 N N . SER A 1 98 ? -4.829 -0.597 -16.063 1.00 85.06 98 SER A N 1
ATOM 826 C CA . SER A 1 98 ? -3.925 -0.373 -14.930 1.00 85.06 98 SER A CA 1
ATOM 827 C C . SER A 1 98 ? -3.497 1.097 -14.790 1.00 85.06 98 SER A C 1
ATOM 829 O O . SER A 1 98 ? -2.666 1.405 -13.944 1.00 85.06 98 SER A O 1
ATOM 831 N N . THR A 1 99 ? -4.033 2.032 -15.587 1.00 88.69 99 THR A N 1
ATOM 832 C CA . THR A 1 99 ? -3.545 3.425 -15.585 1.00 88.69 99 THR A CA 1
ATOM 833 C C . THR A 1 99 ? -3.701 4.080 -14.211 1.00 88.69 99 THR A C 1
ATOM 835 O O . THR A 1 99 ? -2.745 4.664 -13.714 1.00 88.69 99 THR A O 1
ATOM 838 N N . GLY A 1 100 ? -4.848 3.914 -13.538 1.00 89.50 100 GLY A N 1
ATOM 839 C CA . GLY A 1 100 ? -5.054 4.448 -12.182 1.00 89.50 100 GLY A CA 1
ATOM 840 C C . GLY A 1 100 ? -4.054 3.899 -11.155 1.00 89.50 100 GLY A C 1
ATOM 841 O O . GLY A 1 100 ? -3.516 4.653 -10.343 1.00 89.50 100 GLY A O 1
ATOM 842 N N . LEU A 1 101 ? -3.727 2.607 -11.252 1.00 92.38 101 LEU A N 1
ATOM 843 C CA . LEU A 1 101 ? -2.727 1.948 -10.414 1.00 92.38 101 LEU A CA 1
ATOM 844 C C . LEU A 1 101 ? -1.336 2.563 -10.618 1.00 92.38 101 LEU A C 1
ATOM 846 O O . LEU A 1 101 ? -0.692 2.963 -9.648 1.00 92.38 101 LEU A O 1
ATOM 850 N N . PHE A 1 102 ? -0.887 2.680 -11.867 1.00 91.50 102 PHE A N 1
ATOM 851 C CA . PHE A 1 102 ? 0.427 3.237 -12.191 1.00 91.50 102 PHE A CA 1
ATOM 852 C C . PHE A 1 102 ? 0.531 4.734 -11.871 1.00 91.50 102 PHE A C 1
ATOM 854 O O . PHE A 1 102 ? 1.551 5.173 -11.338 1.00 91.50 102 PHE A O 1
ATOM 861 N N . GLU A 1 103 ? -0.521 5.524 -12.106 1.00 91.00 103 GLU A N 1
ATOM 862 C CA . GLU A 1 103 ? -0.580 6.926 -11.667 1.00 91.00 103 GLU A CA 1
ATOM 863 C C . GLU A 1 103 ? -0.440 7.033 -10.148 1.00 91.00 103 GLU A C 1
ATOM 865 O O . GLU A 1 103 ? 0.356 7.826 -9.642 1.00 91.00 103 GLU A O 1
ATOM 870 N N . LYS A 1 104 ? -1.163 6.198 -9.392 1.00 90.88 104 LYS A N 1
ATOM 871 C CA . LYS A 1 104 ? -1.068 6.227 -7.934 1.00 90.88 104 LYS A CA 1
ATOM 872 C C . LYS A 1 104 ? 0.310 5.801 -7.437 1.00 90.88 104 LYS A C 1
ATOM 874 O O . LYS A 1 104 ? 0.835 6.415 -6.509 1.00 90.88 104 LYS A O 1
ATOM 879 N N . LEU A 1 105 ? 0.903 4.779 -8.048 1.00 89.75 105 LEU A N 1
ATOM 880 C CA . LEU A 1 105 ? 2.229 4.275 -7.695 1.00 89.75 105 LEU A CA 1
ATOM 881 C C . LEU A 1 105 ? 3.386 5.131 -8.238 1.00 89.75 105 LEU A C 1
ATOM 883 O O . LEU A 1 105 ? 4.537 4.782 -7.983 1.00 89.75 105 LEU A O 1
ATOM 887 N N . SER A 1 106 ? 3.104 6.234 -8.939 1.00 88.25 106 SER A N 1
ATOM 888 C CA . SER A 1 106 ? 4.105 7.176 -9.467 1.00 88.25 106 SER A CA 1
ATOM 889 C C . SER A 1 106 ? 3.979 8.602 -8.923 1.00 88.25 106 SER A C 1
ATOM 891 O O . SER A 1 106 ? 4.626 9.527 -9.421 1.00 88.25 106 SER A O 1
ATOM 893 N N . GLN A 1 107 ? 3.161 8.803 -7.885 1.00 83.62 107 GLN A N 1
ATOM 894 C CA . GLN A 1 107 ? 2.974 10.121 -7.285 1.00 83.62 107 GLN A CA 1
ATOM 895 C C . GLN A 1 107 ? 4.291 10.685 -6.736 1.00 83.62 107 GLN A C 1
ATOM 897 O O . GLN A 1 107 ? 5.069 10.001 -6.078 1.00 83.62 107 GLN A O 1
ATOM 902 N N . VAL A 1 108 ? 4.514 11.981 -6.949 1.00 73.75 108 VAL A N 1
ATOM 903 C CA . VAL A 1 108 ? 5.658 12.691 -6.368 1.00 73.75 108 VAL A CA 1
ATOM 904 C C . VAL A 1 108 ? 5.207 13.379 -5.090 1.00 73.75 108 VAL A C 1
ATOM 906 O O . VAL A 1 108 ? 4.320 14.236 -5.111 1.00 73.75 108 VAL A O 1
ATOM 909 N N . TYR A 1 109 ? 5.830 13.029 -3.967 1.00 67.06 109 TYR A N 1
ATOM 910 C CA . TYR A 1 109 ? 5.604 13.747 -2.721 1.00 67.06 109 TYR A CA 1
ATOM 911 C C . TYR A 1 109 ? 6.403 15.054 -2.737 1.00 67.06 109 TYR A C 1
ATOM 913 O O . TYR A 1 109 ? 7.631 15.042 -2.703 1.00 67.06 109 TYR A O 1
ATOM 921 N N . LYS A 1 110 ? 5.711 16.195 -2.817 1.00 60.81 110 LYS A N 1
ATOM 922 C CA . LYS A 1 110 ? 6.350 17.515 -2.760 1.00 60.81 110 LYS A CA 1
ATOM 923 C C . LYS A 1 110 ? 6.610 17.877 -1.296 1.00 60.81 110 LYS A C 1
ATOM 925 O O . LYS A 1 110 ? 5.667 18.101 -0.544 1.00 60.81 110 LYS A O 1
ATOM 930 N N . SER A 1 111 ? 7.877 17.947 -0.901 1.00 58.62 111 SER A N 1
ATOM 931 C CA . SER A 1 111 ? 8.311 18.488 0.393 1.00 58.62 111 SER A CA 1
ATOM 932 C C . SER A 1 111 ? 9.336 19.591 0.150 1.00 58.62 111 SER A C 1
ATOM 934 O O . SER A 1 111 ? 10.144 19.498 -0.769 1.00 58.62 111 SER A O 1
ATOM 936 N N . THR A 1 112 ? 9.292 20.649 0.955 1.00 61.69 112 THR A N 1
ATOM 937 C CA . THR A 1 112 ? 10.282 21.739 0.942 1.00 61.69 112 THR A CA 1
ATOM 938 C C . THR A 1 112 ? 11.534 21.402 1.756 1.00 61.69 112 THR A C 1
ATOM 940 O O . THR A 1 112 ? 12.540 22.095 1.658 1.00 61.69 112 THR A O 1
ATOM 943 N N . ASP A 1 113 ? 11.483 20.325 2.542 1.00 62.53 113 ASP A N 1
ATOM 944 C CA . ASP A 1 113 ? 12.572 19.836 3.385 1.00 62.53 113 ASP A CA 1
ATOM 945 C C . ASP A 1 113 ? 13.318 18.710 2.645 1.00 62.53 113 ASP A C 1
ATOM 947 O O . ASP A 1 113 ? 12.918 17.541 2.686 1.00 62.53 113 ASP A O 1
ATOM 951 N N . ILE A 1 114 ? 14.352 19.091 1.886 1.00 56.84 114 ILE A N 1
ATOM 952 C CA . ILE A 1 114 ? 15.137 18.207 1.003 1.00 56.84 114 ILE A CA 1
ATOM 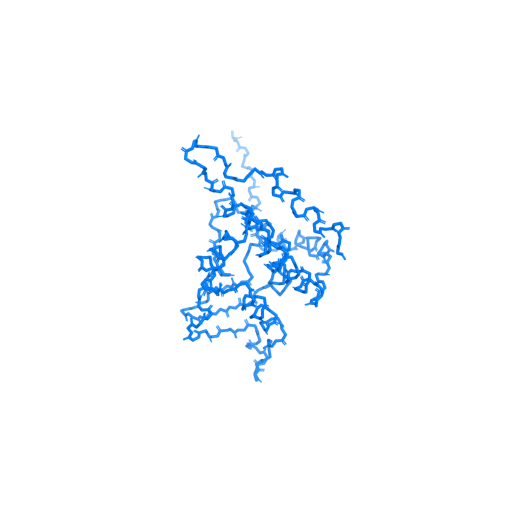953 C C . ILE A 1 114 ? 15.757 17.010 1.759 1.00 56.84 114 ILE A C 1
ATOM 955 O O . ILE A 1 114 ? 15.640 15.885 1.267 1.00 56.84 114 ILE A O 1
ATOM 959 N N . PRO A 1 115 ? 16.324 17.167 2.972 1.00 53.81 115 PRO A N 1
ATOM 960 C CA . PRO A 1 115 ? 16.772 16.031 3.784 1.00 53.81 115 PRO A CA 1
ATOM 961 C C . PRO A 1 115 ? 15.674 15.003 4.113 1.00 53.81 115 PRO A C 1
ATOM 963 O O . PRO A 1 115 ? 15.957 13.807 4.199 1.00 53.81 115 PRO A O 1
ATOM 966 N N . LYS A 1 116 ? 14.411 15.431 4.261 1.00 49.88 116 LYS A N 1
ATOM 967 C CA . LYS A 1 116 ? 13.267 14.520 4.460 1.00 49.88 116 LYS A CA 1
ATOM 968 C C . LYS A 1 116 ? 12.800 13.841 3.172 1.00 49.88 116 LYS A C 1
ATOM 970 O O . LYS A 1 116 ? 12.183 12.784 3.237 1.00 49.88 116 LYS A O 1
ATOM 975 N N . LEU A 1 117 ? 13.082 14.417 2.002 1.00 50.31 117 LEU A N 1
ATOM 976 C CA . LEU A 1 117 ? 12.743 13.797 0.714 1.00 50.31 117 LEU A CA 1
ATOM 977 C C . LEU A 1 117 ? 13.582 12.549 0.440 1.00 50.31 117 LEU A C 1
ATOM 979 O O . LEU A 1 117 ? 13.065 11.567 -0.084 1.00 50.31 117 LEU A O 1
ATOM 983 N N . LEU A 1 118 ? 14.853 12.568 0.839 1.00 47.59 118 LEU A N 1
ATOM 984 C CA . LEU A 1 118 ? 15.776 11.444 0.651 1.00 47.59 118 LEU A CA 1
ATOM 985 C C . LEU A 1 118 ? 15.419 10.225 1.509 1.00 47.59 118 LEU A C 1
ATOM 987 O O . LEU A 1 118 ? 15.837 9.115 1.196 1.00 47.59 118 LEU A O 1
ATOM 991 N N . SER A 1 119 ? 14.638 10.423 2.574 1.00 43.50 119 SER A N 1
ATOM 992 C CA . SER A 1 119 ? 14.252 9.373 3.519 1.00 43.50 119 SER A CA 1
ATOM 993 C C . SER A 1 119 ? 12.836 8.824 3.315 1.00 43.50 119 SER A C 1
ATOM 995 O O . SER A 1 119 ? 12.479 7.848 3.971 1.00 43.50 119 SER A O 1
ATOM 997 N N . ILE A 1 120 ? 12.025 9.382 2.404 1.00 54.22 120 ILE A N 1
ATOM 998 C CA . ILE A 1 120 ? 10.638 8.934 2.187 1.00 54.22 120 ILE A CA 1
ATOM 999 C C . ILE A 1 120 ? 10.445 8.495 0.733 1.00 54.22 120 ILE A C 1
ATOM 1001 O O . ILE A 1 120 ? 9.839 9.186 -0.089 1.00 54.22 120 ILE A O 1
ATOM 1005 N N . LYS A 1 121 ? 10.923 7.291 0.412 1.00 63.81 121 LYS A N 1
ATOM 1006 C CA . LYS A 1 121 ? 10.568 6.614 -0.839 1.00 63.81 121 LYS A CA 1
ATOM 1007 C C . LYS A 1 121 ? 9.175 5.991 -0.676 1.00 63.81 121 LYS A C 1
ATOM 1009 O O . LYS A 1 121 ? 9.036 4.882 -0.177 1.00 63.81 121 LYS A O 1
ATOM 1014 N N . LYS A 1 122 ? 8.116 6.741 -1.016 1.00 74.19 122 LYS A N 1
ATOM 1015 C CA . LYS A 1 122 ? 6.715 6.282 -0.859 1.00 74.19 122 LYS A CA 1
ATOM 1016 C C . LYS A 1 122 ? 6.178 5.523 -2.078 1.00 74.19 122 LYS A C 1
ATOM 1018 O O . LYS A 1 122 ? 5.234 4.752 -1.927 1.00 74.19 122 LYS A O 1
ATOM 1023 N N . TYR A 1 123 ? 6.739 5.730 -3.267 1.00 84.94 123 TYR A N 1
ATOM 1024 C CA . TYR A 1 123 ? 6.158 5.259 -4.526 1.00 84.94 123 TYR A CA 1
ATOM 1025 C C . TYR A 1 123 ? 7.214 4.568 -5.404 1.00 84.94 123 TYR A C 1
ATOM 1027 O O . TYR A 1 123 ? 8.311 5.111 -5.540 1.00 84.94 123 TYR A O 1
ATOM 1035 N N . PRO A 1 124 ? 6.926 3.372 -5.956 1.00 87.06 124 PRO A N 1
ATOM 1036 C CA . PRO A 1 124 ? 7.927 2.576 -6.666 1.00 87.06 124 PRO A CA 1
ATOM 1037 C C . PRO A 1 124 ? 8.145 3.005 -8.124 1.00 87.06 124 PRO A C 1
ATOM 1039 O O . PRO A 1 124 ? 9.179 2.664 -8.696 1.00 87.06 124 PRO A O 1
ATOM 1042 N N . PHE A 1 125 ? 7.231 3.769 -8.732 1.00 85.81 125 PHE A N 1
ATOM 1043 C CA . PHE A 1 125 ? 7.351 4.200 -10.127 1.00 85.81 125 PHE A CA 1
ATOM 1044 C C . PHE A 1 125 ? 7.742 5.669 -10.276 1.00 85.81 125 PHE A C 1
ATOM 1046 O O . PHE A 1 125 ? 7.359 6.532 -9.491 1.00 85.81 125 PHE A O 1
ATOM 1053 N N . TYR A 1 126 ? 8.435 5.958 -11.372 1.00 83.81 126 TYR A N 1
ATOM 1054 C CA . TYR A 1 126 ? 8.588 7.293 -11.928 1.00 83.81 126 TYR A CA 1
ATOM 1055 C C . TYR A 1 126 ? 7.783 7.395 -13.226 1.00 83.81 126 TYR A C 1
ATOM 1057 O O . TYR A 1 126 ? 7.959 6.583 -14.136 1.00 83.81 126 TYR A O 1
ATOM 1065 N N . LYS A 1 127 ? 6.904 8.396 -13.332 1.00 83.56 127 LYS A N 1
ATOM 1066 C CA . LYS A 1 127 ? 6.187 8.695 -14.577 1.00 83.56 127 LYS A CA 1
ATOM 1067 C C . LYS A 1 127 ? 7.080 9.540 -15.483 1.00 83.56 127 LYS A C 1
ATOM 1069 O O . LYS A 1 127 ? 7.373 10.689 -15.165 1.00 83.56 127 LYS A O 1
ATOM 1074 N N . SER A 1 128 ? 7.501 8.970 -16.610 1.00 77.75 128 SER A N 1
ATOM 1075 C CA . SER A 1 128 ? 8.375 9.654 -17.574 1.00 77.75 128 SER A CA 1
ATOM 1076 C C . SER A 1 128 ? 7.578 10.474 -18.589 1.00 77.75 128 SER A C 1
ATOM 1078 O O . SER A 1 128 ? 7.941 11.610 -18.893 1.00 77.75 128 SER A O 1
ATOM 1080 N N . LYS A 1 129 ? 6.491 9.901 -19.116 1.00 82.00 129 LYS A N 1
ATOM 1081 C CA . LYS A 1 129 ? 5.582 10.508 -20.103 1.00 82.00 129 LYS A CA 1
ATOM 1082 C C . LYS A 1 129 ? 4.164 9.994 -19.863 1.00 82.00 129 LYS A C 1
ATOM 1084 O O . LYS A 1 129 ? 3.950 9.141 -18.999 1.00 82.00 129 LYS A O 1
ATOM 1089 N N . ASP A 1 130 ? 3.196 10.486 -20.630 1.00 84.50 130 ASP A N 1
ATOM 1090 C CA . ASP A 1 130 ? 1.832 9.961 -20.570 1.00 84.50 130 ASP A CA 1
ATOM 1091 C C . ASP A 1 130 ? 1.820 8.444 -20.779 1.00 84.50 130 ASP A C 1
ATOM 1093 O O . ASP A 1 130 ? 2.437 7.918 -21.710 1.00 84.50 130 ASP A O 1
ATOM 1097 N N . ASN A 1 131 ? 1.155 7.747 -19.852 1.00 86.06 131 ASN A N 1
ATOM 1098 C CA . ASN A 1 131 ? 1.036 6.289 -19.809 1.00 86.06 131 ASN A CA 1
ATOM 1099 C C . ASN A 1 131 ? 2.366 5.516 -19.804 1.00 86.06 131 ASN A C 1
ATOM 1101 O O . ASN A 1 131 ? 2.387 4.325 -20.111 1.00 86.06 131 ASN A O 1
ATOM 1105 N N . THR A 1 132 ? 3.467 6.185 -19.463 1.00 86.56 132 THR A N 1
ATOM 1106 C CA . THR A 1 132 ? 4.816 5.631 -19.520 1.00 86.56 132 THR A CA 1
ATOM 1107 C C . THR A 1 132 ? 5.485 5.728 -18.157 1.00 86.56 132 THR A C 1
ATOM 1109 O O . THR A 1 132 ? 5.737 6.831 -17.658 1.00 86.56 132 THR A O 1
ATOM 1112 N N . TYR A 1 133 ? 5.837 4.580 -17.584 1.00 86.75 133 TYR A N 1
ATOM 1113 C CA . TYR A 1 133 ? 6.338 4.481 -16.217 1.00 86.75 133 TYR A CA 1
ATOM 1114 C C . TYR A 1 133 ? 7.609 3.642 -16.150 1.00 86.75 133 TYR A C 1
ATOM 1116 O O . TYR A 1 133 ? 7.774 2.679 -16.893 1.00 86.75 133 TYR A O 1
ATOM 1124 N N . ILE A 1 134 ? 8.496 4.014 -15.235 1.00 84.25 134 ILE A N 1
ATOM 1125 C CA . ILE A 1 134 ? 9.750 3.316 -14.959 1.00 84.25 134 ILE A CA 1
ATOM 1126 C C . ILE A 1 134 ? 9.696 2.828 -13.517 1.00 84.25 134 ILE A C 1
ATOM 1128 O O . ILE A 1 134 ? 9.485 3.635 -12.610 1.00 84.25 134 ILE A O 1
ATOM 1132 N N . LEU A 1 135 ? 9.865 1.527 -13.298 1.00 84.12 135 LEU A N 1
ATOM 1133 C CA . LEU A 1 135 ? 9.961 0.956 -11.959 1.00 84.12 135 LEU A CA 1
ATOM 1134 C C . LEU A 1 135 ? 11.354 1.247 -11.386 1.00 84.12 135 LEU A C 1
ATOM 1136 O O . LEU A 1 135 ? 12.375 0.861 -11.942 1.00 84.12 135 LEU A O 1
ATOM 1140 N N . THR A 1 136 ? 11.385 1.977 -10.275 1.00 82.19 136 THR A N 1
ATOM 1141 C CA . THR A 1 136 ? 12.611 2.467 -9.615 1.00 82.19 136 THR A CA 1
ATOM 1142 C C . THR A 1 136 ? 12.938 1.711 -8.329 1.00 82.19 136 THR A C 1
ATOM 1144 O O . THR A 1 136 ? 13.984 1.938 -7.713 1.00 82.19 136 THR A O 1
ATOM 1147 N N . ASP A 1 137 ? 12.016 0.861 -7.872 1.00 82.88 137 ASP A N 1
ATOM 1148 C CA . ASP A 1 137 ? 12.162 0.084 -6.649 1.00 82.88 137 ASP A CA 1
ATOM 1149 C C . ASP A 1 137 ? 11.276 -1.162 -6.648 1.00 82.88 137 ASP A C 1
ATOM 1151 O O . ASP A 1 137 ? 10.075 -1.104 -6.372 1.00 82.88 137 ASP A O 1
ATOM 1155 N N . ASN A 1 138 ? 11.893 -2.302 -6.941 1.00 81.88 138 ASN A N 1
ATOM 1156 C CA . ASN A 1 138 ? 11.212 -3.591 -6.938 1.00 81.88 138 ASN A CA 1
ATOM 1157 C C . ASN A 1 138 ? 10.813 -4.039 -5.526 1.00 81.88 138 ASN A C 1
ATOM 1159 O O . ASN A 1 138 ? 9.783 -4.687 -5.364 1.00 81.88 138 ASN A O 1
ATOM 1163 N N . THR A 1 139 ? 11.594 -3.692 -4.501 1.00 84.19 139 THR A N 1
ATOM 1164 C CA . THR A 1 139 ? 11.309 -4.086 -3.116 1.00 84.19 139 THR A CA 1
ATOM 1165 C C . THR A 1 139 ? 10.117 -3.303 -2.588 1.00 84.19 139 THR A C 1
ATOM 1167 O O . THR A 1 139 ? 9.147 -3.895 -2.123 1.00 84.19 139 THR A O 1
ATOM 1170 N N . LEU A 1 140 ? 10.127 -1.979 -2.751 1.00 86.62 140 LEU A N 1
ATOM 1171 C CA . LEU A 1 140 ? 9.021 -1.115 -2.346 1.00 86.62 140 LEU A CA 1
ATOM 1172 C C . LEU A 1 140 ? 7.720 -1.476 -3.074 1.00 86.62 140 LEU A C 1
ATOM 1174 O O . LEU A 1 140 ? 6.645 -1.386 -2.484 1.00 86.62 140 LEU A O 1
ATOM 1178 N N . LEU A 1 141 ? 7.805 -1.901 -4.340 1.00 89.62 141 LEU A N 1
ATOM 1179 C CA . LEU A 1 141 ? 6.652 -2.405 -5.082 1.00 89.62 141 LEU A CA 1
ATOM 1180 C C . LEU A 1 141 ? 6.000 -3.595 -4.366 1.00 89.62 141 LEU A C 1
ATOM 1182 O O . LEU A 1 141 ? 4.783 -3.620 -4.215 1.00 89.62 141 LEU A O 1
ATOM 1186 N N . LEU A 1 142 ? 6.796 -4.542 -3.871 1.00 89.69 142 LEU A N 1
ATOM 1187 C CA . LEU A 1 142 ? 6.286 -5.673 -3.099 1.00 89.69 142 LEU A CA 1
ATOM 1188 C C . LEU A 1 142 ? 5.801 -5.244 -1.714 1.00 89.69 142 LEU A C 1
ATOM 1190 O O . LEU A 1 142 ? 4.764 -5.704 -1.252 1.00 89.69 142 LEU A O 1
ATOM 1194 N N . GLU A 1 143 ? 6.478 -4.314 -1.045 1.00 89.31 143 GLU A N 1
ATOM 1195 C CA . GLU A 1 143 ? 6.012 -3.820 0.255 1.00 89.31 143 GLU A CA 1
ATOM 1196 C C . GLU A 1 143 ? 4.638 -3.141 0.181 1.00 89.31 143 GLU A C 1
ATOM 1198 O O . GLU A 1 143 ? 3.894 -3.148 1.172 1.00 89.31 143 GLU A O 1
ATOM 1203 N N . LYS A 1 144 ? 4.263 -2.593 -0.987 1.00 92.69 144 LYS A N 1
ATOM 1204 C CA . LYS A 1 144 ? 2.921 -2.049 -1.246 1.00 92.69 144 LYS A CA 1
ATOM 1205 C C . LYS A 1 144 ? 1.808 -3.077 -1.126 1.00 92.69 144 LYS A C 1
ATOM 1207 O O . LYS A 1 144 ? 0.674 -2.665 -0.915 1.00 92.69 144 LYS A O 1
ATOM 1212 N N . THR A 1 145 ? 2.095 -4.374 -1.174 1.00 93.31 145 THR A N 1
ATOM 1213 C CA . THR A 1 145 ? 1.081 -5.406 -0.922 1.00 93.31 145 THR A CA 1
ATOM 1214 C C . THR A 1 145 ? 0.874 -5.693 0.559 1.00 93.31 145 THR A C 1
ATOM 1216 O O . THR A 1 145 ? -0.117 -6.328 0.907 1.00 93.31 145 THR A O 1
ATOM 1219 N N . TYR A 1 146 ? 1.792 -5.273 1.439 1.00 92.50 146 TYR A N 1
ATOM 1220 C CA . TYR A 1 146 ? 1.746 -5.646 2.852 1.00 92.50 146 TYR A CA 1
ATOM 1221 C C . TYR A 1 146 ? 2.120 -4.507 3.808 1.00 92.50 146 TYR A C 1
ATOM 1223 O O . TYR A 1 146 ? 1.234 -3.793 4.278 1.00 92.50 146 TYR A O 1
ATOM 1231 N N . THR A 1 147 ? 3.406 -4.313 4.115 1.00 88.00 147 THR A N 1
ATOM 1232 C CA . THR A 1 147 ? 3.855 -3.368 5.151 1.00 88.00 147 THR A CA 1
ATOM 1233 C C . THR A 1 147 ? 3.436 -1.932 4.840 1.00 88.00 147 THR A C 1
ATOM 1235 O O . THR A 1 147 ? 2.910 -1.232 5.706 1.00 88.00 147 THR A O 1
ATOM 1238 N N . GLN A 1 148 ? 3.618 -1.492 3.593 1.00 89.88 148 GLN A N 1
ATOM 1239 C CA . GLN A 1 148 ? 3.206 -0.154 3.172 1.00 89.88 148 GLN A CA 1
ATOM 1240 C C . GLN A 1 148 ? 1.686 -0.053 3.055 1.00 89.88 148 GLN A C 1
ATOM 1242 O O . GLN A 1 148 ? 1.135 0.977 3.428 1.00 89.88 148 GLN A O 1
ATOM 1247 N N . PHE A 1 149 ? 0.997 -1.118 2.630 1.00 94.06 149 PHE A N 1
ATOM 1248 C CA . PHE A 1 149 ? -0.468 -1.145 2.602 1.00 94.06 149 PHE A CA 1
ATOM 1249 C C . PHE A 1 149 ? -1.071 -0.908 3.993 1.00 94.06 149 PHE A C 1
ATOM 1251 O O . PHE A 1 149 ? -1.948 -0.061 4.129 1.00 94.06 149 PHE A O 1
ATOM 1258 N N . ILE A 1 150 ? -0.579 -1.583 5.040 1.00 92.94 150 ILE A N 1
ATOM 1259 C CA . ILE A 1 150 ? -1.087 -1.405 6.414 1.00 92.94 150 ILE A CA 1
ATOM 1260 C C . ILE A 1 150 ? -1.001 0.067 6.842 1.00 92.94 150 ILE A C 1
ATOM 1262 O O . ILE A 1 150 ? -1.915 0.588 7.489 1.00 92.94 150 ILE A O 1
ATOM 1266 N N . ASN A 1 151 ? 0.090 0.744 6.485 1.00 90.94 151 ASN A N 1
ATOM 1267 C CA . ASN A 1 151 ? 0.294 2.146 6.824 1.00 90.94 151 ASN A CA 1
ATOM 1268 C C . ASN A 1 151 ? -0.557 3.073 5.951 1.00 90.94 151 ASN A C 1
ATOM 1270 O O . ASN A 1 151 ? -1.261 3.929 6.486 1.00 90.94 151 ASN A O 1
ATOM 1274 N N . ASP A 1 152 ? -0.531 2.892 4.632 1.00 91.88 152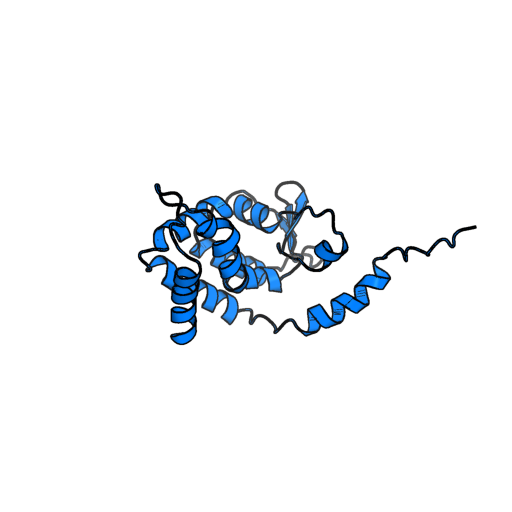 ASP A N 1
ATOM 1275 C CA . ASP A 1 152 ? -1.281 3.717 3.686 1.00 91.88 152 ASP A CA 1
ATOM 1276 C C . ASP A 1 152 ? -2.791 3.596 3.940 1.00 91.88 152 ASP A C 1
ATOM 1278 O O . ASP A 1 152 ? -3.484 4.607 4.024 1.00 91.88 152 ASP A O 1
ATOM 1282 N N . PHE A 1 153 ? -3.309 2.389 4.171 1.00 95.19 153 PHE A N 1
ATOM 1283 C CA . PHE A 1 153 ? -4.724 2.181 4.471 1.00 95.19 153 PHE A CA 1
ATOM 1284 C C . PHE A 1 153 ? -5.146 2.886 5.767 1.00 95.19 153 PHE A C 1
ATOM 1286 O O . PHE A 1 153 ? -6.212 3.498 5.824 1.00 95.19 153 PHE A O 1
ATOM 1293 N N . TRP A 1 154 ? -4.290 2.906 6.793 1.00 93.62 154 TRP A N 1
ATOM 1294 C CA . TRP A 1 154 ? -4.564 3.678 8.004 1.00 93.62 154 TRP A CA 1
ATOM 1295 C C . TRP A 1 154 ? -4.510 5.192 7.762 1.00 93.62 154 TRP A C 1
ATOM 1297 O O . TRP A 1 154 ? -5.488 5.899 8.011 1.00 93.62 154 TRP A O 1
ATOM 1307 N N . PHE A 1 155 ? -3.361 5.705 7.317 1.00 90.19 155 PHE A N 1
ATOM 1308 C CA . PHE A 1 155 ? -3.092 7.143 7.273 1.00 90.19 155 PHE A CA 1
ATOM 1309 C C . PHE A 1 155 ? -3.828 7.853 6.139 1.00 90.19 155 PHE A C 1
ATOM 1311 O O . PHE A 1 155 ? -4.313 8.973 6.331 1.00 90.19 155 PHE A O 1
ATOM 1318 N N . ASP A 1 156 ? -3.931 7.211 4.977 1.00 90.62 156 ASP A N 1
ATOM 1319 C CA . ASP A 1 156 ? -4.515 7.823 3.790 1.00 90.62 156 ASP A CA 1
ATOM 1320 C C . ASP A 1 156 ? -6.027 7.581 3.691 1.00 90.62 156 ASP A C 1
ATOM 1322 O O . ASP A 1 156 ? -6.692 8.376 3.021 1.00 90.62 156 ASP A O 1
ATOM 1326 N N . TRP A 1 157 ? -6.575 6.566 4.376 1.00 95.06 157 TRP A N 1
ATOM 1327 C CA . TRP A 1 157 ? -7.997 6.209 4.303 1.00 95.06 157 TRP A CA 1
ATOM 1328 C C . TRP A 1 157 ? -8.702 6.198 5.664 1.00 95.06 157 TRP A C 1
ATOM 1330 O O . TRP A 1 157 ? -9.437 7.134 5.976 1.00 95.06 157 TRP A O 1
ATOM 1340 N N . ILE A 1 158 ? -8.461 5.183 6.499 1.00 94.44 158 ILE A N 1
ATOM 1341 C CA . ILE A 1 158 ? -9.261 4.907 7.705 1.00 94.44 158 ILE A CA 1
ATOM 1342 C C . ILE A 1 158 ? -9.275 6.086 8.680 1.00 94.44 158 ILE A C 1
ATOM 1344 O O . ILE A 1 158 ? -10.335 6.462 9.178 1.00 94.44 158 ILE A O 1
ATOM 1348 N N . LYS A 1 159 ? -8.123 6.726 8.909 1.00 91.75 159 LYS A N 1
ATOM 1349 C CA . LYS A 1 159 ? -8.004 7.877 9.814 1.00 91.75 159 LYS A CA 1
ATOM 1350 C C . LYS A 1 159 ? -8.897 9.056 9.402 1.00 91.75 159 LYS A C 1
ATOM 1352 O O . LYS A 1 159 ? -9.232 9.880 10.243 1.00 91.75 159 LYS A O 1
ATOM 1357 N N . LYS A 1 160 ? -9.274 9.169 8.127 1.00 92.00 160 LYS A N 1
ATOM 1358 C CA . LYS A 1 160 ? -10.109 10.270 7.618 1.00 92.00 160 LYS A CA 1
ATOM 1359 C C . LYS A 1 160 ? -11.606 10.002 7.778 1.00 92.00 160 LYS A C 1
ATOM 1361 O O . LYS A 1 160 ? -12.403 10.911 7.575 1.00 92.00 160 LYS A O 1
ATOM 1366 N N . LEU A 1 161 ? -11.993 8.777 8.136 1.00 90.56 161 LEU A N 1
ATOM 1367 C CA . LEU A 1 161 ? -13.389 8.401 8.313 1.00 90.56 161 LEU A CA 1
ATOM 1368 C C . LEU A 1 161 ? -13.890 8.885 9.675 1.00 90.56 161 LEU A C 1
ATOM 1370 O O . LEU A 1 161 ? -13.481 8.384 10.725 1.00 90.56 161 LEU A O 1
ATOM 1374 N N . THR A 1 162 ? -14.811 9.840 9.652 1.00 87.69 162 THR A N 1
ATOM 1375 C CA . THR A 1 162 ? -15.494 10.358 10.841 1.00 87.69 162 THR A CA 1
ATOM 1376 C C . THR A 1 162 ? -16.960 9.941 10.844 1.00 87.69 162 THR A C 1
ATOM 1378 O O . THR A 1 162 ? -17.636 10.010 9.819 1.00 87.69 162 THR A O 1
ATOM 1381 N N . SER A 1 163 ? -17.455 9.526 12.005 1.00 79.88 163 SER A N 1
ATOM 1382 C CA . SER A 1 163 ? -18.875 9.342 12.294 1.00 79.88 163 SER A CA 1
ATOM 1383 C C . SER A 1 163 ? -19.622 10.687 12.282 1.00 79.88 163 SER A C 1
ATOM 1385 O O . SER A 1 163 ? -18.981 11.733 12.435 1.00 79.88 163 SER A O 1
ATOM 1387 N N . PRO A 1 164 ? -20.965 10.685 12.164 1.00 75.56 164 PRO A N 1
ATOM 1388 C CA . PRO A 1 164 ? -21.791 11.901 12.220 1.00 75.56 164 PRO A CA 1
ATOM 1389 C C . PRO A 1 164 ? -21.515 12.774 13.455 1.00 75.56 164 PRO A C 1
ATOM 1391 O O . PRO A 1 164 ? -21.589 13.996 13.394 1.00 75.56 164 PRO A O 1
ATOM 1394 N N . ASP A 1 165 ? -21.110 12.140 14.552 1.00 78.69 165 ASP A N 1
ATOM 1395 C CA . ASP A 1 165 ? -20.803 12.756 15.844 1.00 78.69 165 ASP A CA 1
ATOM 1396 C C . ASP A 1 165 ? -19.404 13.415 15.892 1.00 78.69 165 ASP A C 1
ATOM 1398 O O . ASP A 1 165 ? -18.928 13.804 16.960 1.00 78.69 165 ASP A O 1
ATOM 1402 N N . GLY A 1 166 ? -18.685 13.465 14.764 1.00 77.06 166 GLY A N 1
ATOM 1403 C CA . GLY A 1 166 ? -17.336 14.032 14.643 1.00 77.06 166 GLY A CA 1
ATOM 1404 C C . GLY A 1 166 ? -16.205 13.159 15.206 1.00 77.06 166 GLY A C 1
ATOM 1405 O O . GLY A 1 166 ? -15.037 13.537 15.130 1.00 77.06 166 GLY A O 1
ATOM 1406 N N . LYS A 1 167 ? -16.517 11.981 15.761 1.00 80.56 167 LYS A N 1
ATOM 1407 C CA . LYS A 1 167 ? -15.524 10.995 16.230 1.00 80.56 167 LYS A CA 1
ATOM 1408 C C . LYS A 1 167 ? -15.021 10.130 15.077 1.00 80.56 167 LYS A C 1
ATOM 1410 O O . LYS A 1 167 ? -15.741 9.919 14.110 1.00 80.56 167 LYS A O 1
ATOM 1415 N N . TYR A 1 168 ? -13.813 9.578 15.186 1.00 84.44 168 TYR A N 1
ATOM 1416 C CA . TYR A 1 168 ? -13.321 8.604 14.206 1.00 84.44 168 TYR A CA 1
ATOM 1417 C C . TYR A 1 168 ? -14.246 7.383 14.146 1.00 84.44 168 TYR A C 1
ATOM 1419 O O . TYR A 1 168 ? -14.562 6.802 15.186 1.00 84.44 168 TYR A O 1
ATOM 1427 N N . LYS A 1 169 ? -14.638 6.975 12.931 1.00 87.88 169 LYS A N 1
ATOM 1428 C CA . LYS A 1 169 ? -15.446 5.766 12.694 1.00 87.88 169 LYS A CA 1
ATOM 1429 C C . LYS A 1 169 ? -14.723 4.523 13.218 1.00 87.88 169 LYS A C 1
ATOM 1431 O O . LYS A 1 169 ? -15.343 3.627 13.781 1.00 87.88 169 LYS A O 1
ATOM 1436 N N . ILE A 1 170 ? -13.397 4.493 13.062 1.00 89.62 170 ILE A N 1
ATOM 1437 C CA . ILE A 1 170 ? -12.513 3.432 13.550 1.00 89.62 170 ILE A CA 1
ATOM 1438 C C . ILE A 1 170 ? -11.316 4.082 14.249 1.00 89.62 170 ILE A C 1
ATOM 1440 O O . ILE A 1 170 ? -10.549 4.818 13.631 1.00 89.62 170 ILE A O 1
ATOM 1444 N N . ASP A 1 171 ? -11.142 3.800 15.541 1.00 89.69 171 ASP A N 1
ATOM 1445 C CA . ASP A 1 171 ? -9.975 4.255 16.305 1.00 89.69 171 ASP A CA 1
ATOM 1446 C C . ASP A 1 171 ? -8.712 3.444 15.961 1.00 89.69 171 ASP A C 1
ATOM 1448 O O . ASP A 1 171 ? -8.772 2.256 15.626 1.00 89.69 171 ASP A O 1
ATOM 1452 N N . ILE A 1 172 ? -7.543 4.065 16.132 1.00 91.44 172 ILE A N 1
ATOM 1453 C CA . ILE A 1 172 ? -6.236 3.455 15.879 1.00 91.44 172 ILE A CA 1
ATOM 1454 C C . ILE A 1 172 ? -6.008 2.210 16.729 1.00 91.44 172 ILE A C 1
ATOM 1456 O O . ILE A 1 172 ? -5.373 1.266 16.265 1.00 91.44 172 ILE A O 1
ATOM 1460 N N . LYS A 1 173 ? -6.535 2.173 17.961 1.00 92.50 173 LYS A N 1
ATOM 1461 C CA . LYS A 1 173 ? -6.422 0.994 18.829 1.00 92.50 173 LYS A CA 1
ATOM 1462 C C . LYS A 1 173 ? -7.174 -0.190 18.234 1.00 92.50 173 LYS A C 1
ATOM 1464 O O . LYS A 1 173 ? -6.639 -1.294 18.206 1.00 92.50 173 LYS A O 1
ATOM 1469 N N . LYS A 1 174 ? -8.380 0.053 17.711 1.00 93.25 174 LYS A N 1
ATOM 1470 C CA . LYS A 1 174 ? -9.194 -0.973 17.053 1.00 93.25 174 LYS A CA 1
ATOM 1471 C C . LYS A 1 174 ? -8.516 -1.460 15.775 1.00 93.25 174 LYS A C 1
ATOM 1473 O O . LYS A 1 174 ? -8.339 -2.662 15.618 1.00 93.25 174 LYS A O 1
ATOM 1478 N N . TYR A 1 175 ? -8.045 -0.543 14.930 1.00 93.88 175 TYR A N 1
ATOM 1479 C CA . TYR A 1 175 ? -7.299 -0.894 13.719 1.00 93.88 175 TYR A CA 1
ATOM 1480 C C . TYR A 1 175 ? -6.065 -1.755 14.030 1.00 93.88 175 TYR A C 1
ATOM 1482 O O . TYR A 1 175 ? -5.916 -2.849 13.491 1.00 93.88 175 TYR A O 1
ATOM 1490 N N . LYS A 1 176 ? -5.216 -1.314 14.969 1.00 92.94 176 LYS A N 1
ATOM 1491 C CA . LYS A 1 176 ? -4.031 -2.071 15.399 1.00 92.94 176 LYS A CA 1
ATOM 1492 C C . LYS A 1 176 ? -4.383 -3.429 15.999 1.00 92.94 176 LYS A C 1
ATOM 1494 O O . LYS A 1 176 ? -3.633 -4.372 15.785 1.00 92.94 176 LYS A O 1
ATOM 1499 N N . SER A 1 177 ? -5.499 -3.538 16.718 1.00 93.50 177 SER A N 1
ATOM 1500 C CA . SER A 1 177 ? -5.985 -4.815 17.250 1.00 93.50 177 SER A CA 1
ATOM 1501 C C . SER A 1 177 ? -6.369 -5.784 16.128 1.00 93.50 177 SER A C 1
ATOM 1503 O O . SER A 1 177 ? -5.929 -6.929 16.138 1.00 93.50 177 SER A O 1
ATOM 1505 N N . ILE A 1 178 ? -7.106 -5.316 15.113 1.00 94.69 178 ILE A N 1
ATOM 1506 C CA . ILE A 1 178 ? -7.511 -6.139 13.962 1.00 94.69 178 ILE A CA 1
ATOM 1507 C C . ILE A 1 178 ? -6.283 -6.657 13.203 1.00 94.69 178 ILE A C 1
ATOM 1509 O O . ILE A 1 178 ? -6.208 -7.852 12.914 1.00 94.69 178 ILE A O 1
ATOM 1513 N N . ILE A 1 179 ? -5.314 -5.779 12.920 1.00 94.19 179 ILE A N 1
ATOM 1514 C CA . ILE A 1 179 ? -4.055 -6.159 12.264 1.00 94.19 179 ILE A CA 1
ATOM 1515 C C . ILE A 1 179 ? -3.231 -7.086 13.169 1.00 94.19 179 ILE A C 1
ATOM 1517 O O . ILE A 1 179 ? -2.743 -8.114 12.715 1.00 94.19 179 ILE A O 1
ATOM 1521 N N . GLY A 1 180 ? -3.104 -6.765 14.458 1.00 90.69 180 GLY A N 1
ATOM 1522 C CA . GLY A 1 180 ? -2.356 -7.564 15.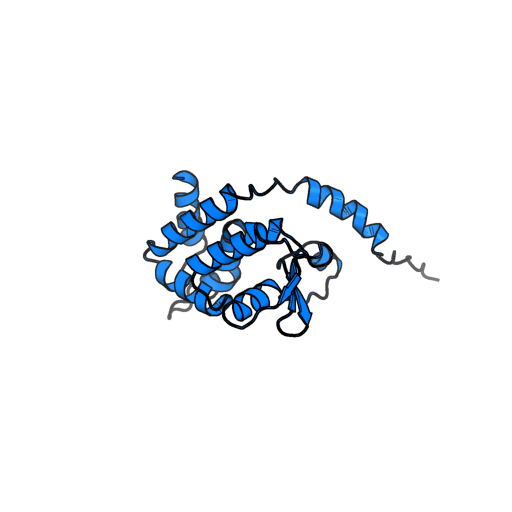431 1.00 90.69 180 GLY A CA 1
ATOM 1523 C C . GLY A 1 180 ? -2.916 -8.974 15.613 1.00 90.69 180 GLY A C 1
ATOM 1524 O O . GLY A 1 180 ? -2.148 -9.924 15.726 1.00 90.69 180 GLY A O 1
ATOM 1525 N N . TYR A 1 181 ? -4.240 -9.133 15.575 1.00 93.12 181 TYR A N 1
ATOM 1526 C CA . TYR A 1 181 ? -4.877 -10.446 15.614 1.00 93.12 181 TYR A CA 1
ATOM 1527 C C . TYR A 1 181 ? -4.434 -11.309 14.433 1.00 93.12 181 TYR A C 1
ATOM 1529 O O . TYR A 1 181 ? -3.994 -12.438 14.630 1.00 93.12 181 TYR A O 1
ATOM 1537 N N . PHE A 1 182 ? -4.465 -10.752 13.224 1.00 93.00 182 PHE A N 1
ATOM 1538 C CA . PHE A 1 182 ? -3.977 -11.433 12.031 1.00 93.00 182 PHE A CA 1
ATOM 1539 C C . PHE A 1 182 ? -2.495 -11.819 12.139 1.00 93.00 182 PHE A C 1
ATOM 1541 O O . PHE A 1 182 ? -2.140 -12.948 11.814 1.00 93.00 182 PHE A O 1
ATOM 1548 N N . LEU A 1 183 ? -1.643 -10.921 12.649 1.00 88.00 183 LEU A N 1
ATOM 1549 C CA . LEU A 1 183 ? -0.206 -11.182 12.818 1.00 88.00 183 LEU A CA 1
ATOM 1550 C C . LEU A 1 183 ? 0.098 -12.361 13.749 1.00 88.00 183 LEU A C 1
ATOM 1552 O O . LEU A 1 183 ? 1.130 -12.998 13.577 1.00 88.00 183 LEU A O 1
ATOM 1556 N N . ASN A 1 184 ? -0.767 -12.622 14.730 1.00 82.31 184 ASN A N 1
ATOM 1557 C CA . ASN A 1 184 ? -0.569 -13.682 15.719 1.00 82.31 184 ASN A CA 1
ATOM 1558 C C . ASN A 1 184 ? -1.128 -15.047 15.279 1.00 82.31 184 ASN A C 1
ATOM 1560 O O . ASN A 1 184 ? -0.835 -16.046 15.931 1.00 82.31 184 ASN A O 1
ATOM 1564 N N . HIS A 1 185 ? -1.956 -15.097 14.230 1.00 79.19 185 HIS A N 1
ATOM 1565 C CA . HIS A 1 185 ? -2.689 -16.304 13.816 1.00 79.19 185 HIS A CA 1
ATOM 1566 C C . HIS A 1 185 ? -2.328 -16.784 12.400 1.00 79.19 185 HIS A C 1
ATOM 1568 O O . HIS A 1 185 ? -3.020 -17.648 11.858 1.00 79.19 185 HIS A O 1
ATOM 1574 N N . MET A 1 186 ? -1.272 -16.233 11.796 1.00 65.56 186 MET A N 1
ATOM 1575 C CA . MET A 1 186 ? -0.766 -16.620 10.477 1.00 65.56 186 MET A CA 1
ATOM 1576 C C . MET A 1 186 ? 0.751 -16.746 10.498 1.00 65.56 186 MET A C 1
ATOM 1578 O O . MET A 1 186 ? 1.243 -17.746 9.939 1.00 65.56 186 MET A O 1
#

pLDDT: mean 78.97, std 18.1, range [33.66, 97.56]

Radius of gyration: 19.49 Å; chains: 1; bounding box: 55×58×45 Å

Foldseek 3Di:
DDDDDPPPPDDPVNCVVVVVVVVVPPPQQPLPVLLVLLVVLLVLQCPDPLRVVLQQCCCCVQFVDGLVVLSVVLSCLLPVQDDPDNVCRQKFQADPNRQSNQCNLADDDDDPPVVVSSVDPLHQWHDPDVSIIGGNDSRNSSCCSPVSVLVCSVPVTQQPDADPVRHRSADPVRSCVSVVVSVVPD